Protein AF-0000000078665856 (afdb_homodimer)

Organism: Nitrososphaera gargensis (strain Ga9.2) (NCBI:txid1237085)

Foldseek 3Di:
DLLLVQVVVCVVVVHDQDLVSSQVSCVVVPDHDDSVLSVVVNVLVVVVVVVVCVVPVPVCVVVPPVDDDDDDDDDPPPVVVVVVVVVVVVVSVVVSVVVVVVRD/DLLLVQVVVCVVVVHDQDLVSSQVSCVVVPDHDDSVLSVVVNVLVVVVVVVVCVVPVPVCVVVPPVDDDPDDDDDPPPVVVVVVVVVVVVVSVVVSVVVVVVRD

Nearest PDB structures (foldseek):
  3a1y-assembly1_B  TM=8.218E-01  e=6.433E-04  Pyrococcus horikoshii
  2lbf-assembly1_A  TM=7.801E-01  e=5.003E-02  Homo sapiens
  3a1y-assembly1_B  TM=8.218E-01  e=6.576E-04  Pyrococcus horikoshii
  2lbf-assembly1_A  TM=7.796E-01  e=5.076E-02  Homo sapiens

Solvent-accessible surface area (backbone atoms only — not comparable to full-atom values): 11656 Å² total; per-residue (Å²): 71,58,64,52,33,40,44,48,30,21,51,67,63,72,31,77,76,40,60,66,42,40,39,41,23,37,42,41,49,72,40,83,65,53,67,69,58,43,48,52,48,42,52,52,50,52,52,50,50,49,52,48,47,60,67,61,45,59,72,47,76,78,58,64,53,82,76,80,82,77,77,82,77,82,82,77,54,68,68,54,49,58,51,48,48,50,49,51,46,48,51,48,47,49,51,43,49,50,47,28,67,71,72,86,72,58,66,55,32,39,44,47,30,20,52,68,64,72,31,75,75,40,59,65,43,40,40,41,23,37,42,42,48,74,40,85,67,53,67,68,59,43,49,52,48,44,53,50,50,52,50,50,50,51,53,48,45,58,67,61,43,59,72,48,76,78,58,65,54,83,75,78,83,77,76,81,77,82,82,78,54,67,68,53,50,57,50,48,48,48,51,51,46,48,49,46,48,49,52,42,49,49,48,28,65,70,72,85

Structure (mmCIF, N/CA/C/O backbone):
data_AF-0000000078665856-model_v1
#
loop_
_entity.id
_entity.type
_entity.pdbx_description
1 polymer 'Large ribosomal subunit protein P1'
#
loop_
_atom_site.group_PDB
_atom_site.id
_atom_site.type_symbol
_atom_site.label_atom_id
_atom_site.label_alt_id
_atom_site.label_comp_id
_atom_site.label_asym_id
_atom_site.label_entity_id
_atom_site.label_seq_id
_atom_site.pdbx_PDB_ins_code
_atom_site.Cartn_x
_atom_site.Cartn_y
_atom_site.Cartn_z
_atom_site.occupancy
_atom_site.B_iso_or_equiv
_atom_site.auth_seq_id
_atom_site.auth_comp_id
_atom_site.auth_asym_id
_atom_site.auth_atom_id
_atom_site.pdbx_PDB_model_num
ATOM 1 N N . MET A 1 1 ? -1.304 -6.223 9.531 1 63.47 1 MET A N 1
ATOM 2 C CA . MET A 1 1 ? -1.975 -5.469 8.477 1 63.47 1 MET A CA 1
ATOM 3 C C . MET A 1 1 ? -0.961 -4.75 7.59 1 63.47 1 MET A C 1
ATOM 5 O O . MET A 1 1 ? -1.271 -4.379 6.457 1 63.47 1 MET A O 1
ATOM 9 N N . GLU A 1 2 ? 0.304 -4.688 8.094 1 76.38 2 GLU A N 1
ATOM 10 C CA . GLU A 1 2 ? 1.325 -3.912 7.395 1 76.38 2 GLU A CA 1
ATOM 11 C C . GLU A 1 2 ? 1.654 -4.531 6.039 1 76.38 2 GLU A C 1
ATOM 13 O O . GLU A 1 2 ? 1.772 -3.82 5.039 1 76.38 2 GLU A O 1
ATOM 18 N N . TYR A 1 3 ? 1.551 -5.91 5.969 1 91.62 3 TYR A N 1
ATOM 19 C CA . TYR A 1 3 ? 1.975 -6.582 4.746 1 91.62 3 TYR A CA 1
ATOM 20 C C . TYR A 1 3 ? 0.857 -6.582 3.711 1 91.62 3 TYR A C 1
ATOM 22 O O . TYR A 1 3 ? 1.119 -6.582 2.506 1 91.62 3 TYR A O 1
ATOM 30 N N . VAL A 1 4 ? -0.34 -6.52 4.246 1 90.94 4 VAL A N 1
ATOM 31 C CA . VAL A 1 4 ? -1.497 -6.48 3.357 1 90.94 4 VAL A CA 1
ATOM 32 C C . VAL A 1 4 ? -1.475 -5.195 2.535 1 90.94 4 VAL A C 1
ATOM 34 O O . VAL A 1 4 ? -1.829 -5.199 1.354 1 90.94 4 VAL A O 1
ATOM 37 N N . TYR A 1 5 ? -0.929 -4.113 3.09 1 90.38 5 TYR A N 1
ATOM 38 C CA . TYR A 1 5 ? -0.882 -2.838 2.389 1 90.38 5 TYR A CA 1
ATOM 39 C C . TYR A 1 5 ? 0.164 -2.861 1.28 1 90.38 5 TYR A C 1
ATOM 41 O O . TYR A 1 5 ? -0.025 -2.25 0.226 1 90.38 5 TYR A O 1
ATOM 49 N N . ALA A 1 6 ? 1.23 -3.598 1.55 1 95.56 6 ALA A N 1
ATOM 50 C CA . ALA A 1 6 ? 2.23 -3.789 0.503 1 95.56 6 ALA A CA 1
ATOM 51 C C . ALA A 1 6 ? 1.652 -4.57 -0.673 1 95.56 6 ALA A C 1
ATOM 53 O O . ALA A 1 6 ? 1.859 -4.203 -1.832 1 95.56 6 ALA A O 1
ATOM 54 N N . ALA A 1 7 ? 0.859 -5.609 -0.328 1 94.19 7 ALA A N 1
ATOM 55 C CA . ALA A 1 7 ? 0.237 -6.426 -1.368 1 94.19 7 ALA A CA 1
ATOM 56 C C . ALA A 1 7 ? -0.76 -5.605 -2.184 1 94.19 7 ALA A C 1
ATOM 58 O O . ALA A 1 7 ? -0.819 -5.73 -3.408 1 94.19 7 ALA A O 1
ATOM 59 N N . LEU A 1 8 ? -1.527 -4.762 -1.467 1 90.56 8 LEU A N 1
ATOM 60 C CA . LEU A 1 8 ? -2.492 -3.9 -2.143 1 90.56 8 LEU A CA 1
ATOM 61 C C . LEU A 1 8 ? -1.792 -2.939 -3.096 1 90.56 8 LEU A C 1
ATOM 63 O O . LEU A 1 8 ? -2.248 -2.73 -4.223 1 90.56 8 LEU A O 1
ATOM 67 N N . LEU A 1 9 ? -0.753 -2.332 -2.678 1 92.5 9 LEU A N 1
ATOM 68 C CA . LEU A 1 9 ? 0.024 -1.44 -3.533 1 92.5 9 LEU A CA 1
ATOM 69 C C . LEU A 1 9 ? 0.493 -2.164 -4.789 1 92.5 9 LEU A C 1
ATOM 71 O O . LEU A 1 9 ? 0.316 -1.664 -5.902 1 92.5 9 LEU A O 1
ATOM 75 N N . LEU A 1 10 ? 1.125 -3.352 -4.598 1 96 10 LEU A N 1
ATOM 76 C CA . LEU A 1 10 ? 1.601 -4.145 -5.727 1 96 10 LEU A CA 1
ATOM 77 C C . LEU A 1 10 ? 0.459 -4.461 -6.688 1 96 10 LEU A C 1
ATOM 79 O O . LEU A 1 10 ? 0.609 -4.316 -7.902 1 96 10 LEU A O 1
ATOM 83 N N . HIS A 1 11 ? -0.713 -4.844 -6.137 1 91.12 11 HIS A N 1
ATOM 84 C CA . HIS A 1 11 ? -1.89 -5.168 -6.934 1 91.12 11 HIS A CA 1
ATOM 85 C C . HIS A 1 11 ? -2.363 -3.957 -7.734 1 91.12 11 HIS A C 1
ATOM 87 O O . HIS A 1 11 ? -2.662 -4.07 -8.922 1 91.12 11 HIS A O 1
ATOM 93 N N . LYS A 1 12 ? -2.354 -2.814 -7.078 1 87.44 12 LYS A N 1
ATOM 94 C CA . LYS A 1 12 ? -2.832 -1.594 -7.719 1 87.44 12 LYS A CA 1
ATOM 95 C C . LYS A 1 12 ? -1.89 -1.152 -8.836 1 87.44 12 LYS A C 1
ATOM 97 O O . LYS A 1 12 ? -2.326 -0.568 -9.828 1 87.44 12 LYS A O 1
ATOM 102 N N . LEU A 1 13 ? -0.674 -1.469 -8.672 1 92.38 13 LEU A N 1
ATOM 103 C CA . LEU A 1 13 ? 0.334 -1.132 -9.672 1 92.38 13 LEU A CA 1
ATOM 104 C C . LEU A 1 13 ? 0.461 -2.24 -10.711 1 92.38 13 LEU A C 1
ATOM 106 O O . LEU A 1 13 ? 1.361 -2.207 -11.555 1 92.38 13 LEU A O 1
ATOM 110 N N . LYS A 1 14 ? -0.379 -3.207 -10.594 1 91.94 14 LYS A N 1
ATOM 111 C CA . LYS A 1 14 ? -0.446 -4.328 -11.531 1 91.94 14 LYS A CA 1
ATOM 112 C C . LYS A 1 14 ? 0.858 -5.125 -11.523 1 91.94 14 LYS A C 1
ATOM 114 O O . LYS A 1 14 ? 1.319 -5.57 -12.578 1 91.94 14 LYS A O 1
ATOM 119 N N . GLN A 1 15 ? 1.443 -5.219 -10.375 1 95.38 15 GLN A N 1
ATOM 120 C CA . GLN A 1 15 ? 2.633 -6.039 -10.172 1 95.38 15 GLN A CA 1
ATOM 121 C C . GLN A 1 15 ? 2.283 -7.355 -9.484 1 95.38 15 GLN A C 1
ATOM 123 O O . GLN A 1 15 ? 1.278 -7.445 -8.773 1 95.38 15 GLN A O 1
ATOM 128 N N . ASN A 1 16 ? 3.111 -8.305 -9.75 1 94.69 16 ASN A N 1
ATOM 129 C CA . ASN A 1 16 ? 2.896 -9.594 -9.086 1 94.69 16 ASN A CA 1
ATOM 130 C C . ASN A 1 16 ? 3.199 -9.508 -7.594 1 94.69 16 ASN A C 1
ATOM 132 O O . ASN A 1 16 ? 4.18 -8.875 -7.191 1 94.69 16 ASN A O 1
ATOM 136 N N . ILE A 1 17 ? 2.312 -10.195 -6.918 1 96.38 17 ILE A N 1
ATOM 137 C CA . ILE A 1 17 ? 2.529 -10.266 -5.477 1 96.38 17 ILE A CA 1
ATOM 138 C C . ILE A 1 17 ? 3.295 -11.547 -5.133 1 96.38 17 ILE A C 1
ATOM 140 O O . ILE A 1 17 ? 2.713 -12.633 -5.086 1 96.38 17 ILE A O 1
ATOM 144 N N . THR A 1 18 ? 4.559 -11.422 -4.879 1 97.81 18 THR A N 1
ATOM 145 C CA . THR A 1 18 ? 5.434 -12.523 -4.488 1 97.8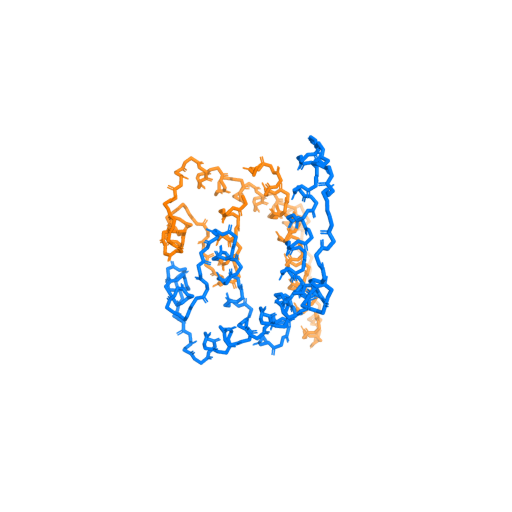1 18 THR A CA 1
ATOM 146 C C . THR A 1 18 ? 6.113 -12.227 -3.152 1 97.81 18 THR A C 1
ATOM 148 O O . THR A 1 18 ? 6.074 -11.094 -2.67 1 97.81 18 THR A O 1
ATOM 151 N N . GLU A 1 19 ? 6.73 -13.297 -2.613 1 98 19 GLU A N 1
ATOM 152 C CA . GLU A 1 19 ? 7.453 -13.086 -1.36 1 98 19 GLU A CA 1
ATOM 153 C C . GLU A 1 19 ? 8.516 -12 -1.508 1 98 19 GLU A C 1
ATOM 155 O O . GLU A 1 19 ? 8.625 -11.109 -0.662 1 98 19 GLU A O 1
ATOM 160 N N . ASP A 1 20 ? 9.281 -12.039 -2.604 1 98.19 20 ASP A N 1
ATOM 161 C CA . ASP A 1 20 ? 10.367 -11.094 -2.836 1 98.19 20 ASP A CA 1
ATOM 162 C C . ASP A 1 20 ? 9.828 -9.68 -3.029 1 98.19 20 ASP A C 1
ATOM 164 O O . ASP A 1 20 ? 10.367 -8.719 -2.467 1 98.19 20 ASP A O 1
ATOM 168 N N . SER A 1 21 ? 8.781 -9.5 -3.818 1 98.31 21 SER A N 1
ATOM 169 C CA . SER A 1 21 ? 8.234 -8.18 -4.094 1 98.31 21 SER A CA 1
ATOM 170 C C . SER A 1 21 ? 7.688 -7.535 -2.824 1 98.31 21 SER A C 1
ATOM 172 O O . SER A 1 21 ? 7.895 -6.34 -2.59 1 98.31 21 SER A O 1
ATOM 174 N N . VAL A 1 22 ? 6.961 -8.375 -2.051 1 98.38 22 VAL A N 1
ATOM 175 C CA . VAL A 1 22 ? 6.41 -7.859 -0.802 1 98.38 22 VAL A CA 1
ATOM 176 C C . VAL A 1 22 ? 7.539 -7.438 0.131 1 98.38 22 VAL A C 1
ATOM 178 O O . VAL A 1 22 ? 7.504 -6.352 0.71 1 98.38 22 VAL A O 1
ATOM 181 N N . LYS A 1 23 ? 8.578 -8.258 0.237 1 98.25 23 LYS A N 1
ATOM 182 C CA . LYS A 1 23 ? 9.719 -7.945 1.086 1 98.25 23 LYS A CA 1
ATOM 183 C C . LYS A 1 23 ? 10.414 -6.664 0.625 1 98.25 23 LYS A C 1
ATOM 185 O O . LYS A 1 23 ? 10.758 -5.809 1.444 1 98.25 23 LYS A O 1
ATOM 190 N N . ASN A 1 24 ? 10.609 -6.52 -0.669 1 98.06 24 ASN A N 1
ATOM 191 C CA . ASN A 1 24 ? 11.266 -5.344 -1.23 1 98.06 24 ASN A CA 1
ATOM 192 C C . ASN A 1 24 ? 10.484 -4.066 -0.923 1 98.06 24 ASN A C 1
ATOM 194 O O . ASN A 1 24 ? 11.078 -3.047 -0.565 1 98.06 24 ASN A O 1
ATOM 198 N N . VAL A 1 25 ? 9.227 -4.141 -1.078 1 98.19 25 VAL A N 1
ATOM 199 C CA . VAL A 1 25 ? 8.367 -2.984 -0.842 1 98.19 25 VAL A CA 1
ATOM 200 C C . VAL A 1 25 ? 8.406 -2.604 0.636 1 98.19 25 VAL A C 1
ATOM 202 O O . VAL A 1 25 ? 8.547 -1.426 0.976 1 98.19 25 VAL A O 1
ATOM 205 N N . VAL A 1 26 ? 8.281 -3.613 1.528 1 98.12 26 VAL A N 1
ATOM 206 C CA . VAL A 1 26 ? 8.258 -3.365 2.967 1 98.12 26 VAL A CA 1
ATOM 207 C C . VAL A 1 26 ? 9.617 -2.83 3.418 1 98.12 26 VAL A C 1
ATOM 209 O O . VAL A 1 26 ? 9.688 -1.896 4.219 1 98.12 26 VAL A O 1
ATOM 212 N N . LYS A 1 27 ? 10.695 -3.336 2.861 1 97.94 27 LYS A N 1
ATOM 213 C CA . LYS A 1 27 ? 12.039 -2.832 3.148 1 97.94 27 LYS A CA 1
ATOM 214 C C . LYS A 1 27 ? 12.188 -1.38 2.699 1 97.94 27 LYS A C 1
ATOM 216 O O . LYS A 1 27 ? 12.75 -0.557 3.422 1 97.94 27 LYS A O 1
ATOM 221 N N . ALA A 1 28 ? 11.688 -1.09 1.557 1 97.69 28 ALA A N 1
ATOM 222 C CA . ALA A 1 28 ? 11.758 0.262 1.008 1 97.69 28 ALA A CA 1
ATOM 223 C C . ALA A 1 28 ? 10.977 1.247 1.876 1 97.69 28 ALA A C 1
ATOM 225 O O . ALA A 1 28 ? 11.281 2.441 1.9 1 97.69 28 ALA A O 1
ATOM 226 N N . ALA A 1 29 ? 10 0.753 2.545 1 97.44 29 ALA A N 1
ATOM 227 C CA . ALA A 1 29 ? 9.188 1.586 3.43 1 97.44 29 ALA A CA 1
ATOM 228 C C . ALA A 1 29 ? 9.883 1.799 4.77 1 97.44 29 ALA A C 1
ATOM 230 O O . ALA A 1 29 ? 9.383 2.527 5.629 1 97.44 29 ALA A O 1
ATOM 231 N N . GLY A 1 30 ? 10.969 1.16 4.957 1 96.81 30 GLY A N 1
ATOM 232 C CA . GLY A 1 30 ? 11.781 1.449 6.125 1 96.81 30 GLY A CA 1
ATOM 233 C C . GLY A 1 30 ? 11.602 0.438 7.242 1 96.81 30 GLY A C 1
ATOM 234 O O . GLY A 1 30 ? 12.047 0.666 8.367 1 96.81 30 GLY A O 1
ATOM 235 N N . VAL A 1 31 ? 10.984 -0.689 6.941 1 96 31 VAL A N 1
ATOM 236 C CA . VAL A 1 31 ? 10.719 -1.708 7.949 1 96 31 VAL A CA 1
ATOM 237 C C . VAL A 1 31 ? 11.32 -3.041 7.512 1 96 31 VAL A C 1
ATOM 239 O O . VAL A 1 31 ? 11.32 -3.369 6.324 1 96 31 VAL A O 1
ATOM 242 N N . ALA A 1 32 ? 11.781 -3.729 8.461 1 96.81 32 ALA A N 1
ATOM 243 C CA . ALA A 1 32 ? 12.305 -5.062 8.172 1 96.81 32 ALA A CA 1
ATOM 244 C C . ALA A 1 32 ? 11.172 -6.078 8.055 1 96.81 32 ALA A C 1
ATOM 246 O O . ALA A 1 32 ? 10.383 -6.254 8.984 1 96.81 32 ALA A O 1
ATOM 247 N N . PRO A 1 33 ? 11.117 -6.688 6.977 1 97.06 33 PRO A N 1
ATOM 248 C CA . PRO A 1 33 ? 10.039 -7.66 6.777 1 97.06 33 PRO A CA 1
ATOM 249 C C . PRO A 1 33 ? 10.242 -8.938 7.59 1 97.06 33 PRO A C 1
ATOM 251 O O . PRO A 1 33 ? 11.375 -9.336 7.852 1 97.06 33 PRO A O 1
ATOM 254 N N . ASP A 1 34 ? 9.141 -9.516 8.086 1 96.44 34 ASP A N 1
ATOM 255 C CA . ASP A 1 34 ? 9.102 -10.828 8.727 1 96.44 34 ASP A CA 1
ATOM 256 C C . ASP A 1 34 ? 8.797 -11.93 7.711 1 96.44 34 ASP A C 1
ATOM 258 O O . ASP A 1 34 ? 7.711 -11.953 7.129 1 96.44 34 ASP A O 1
ATOM 262 N N . ASP A 1 35 ? 9.75 -12.805 7.594 1 97 35 ASP A N 1
ATOM 263 C CA . ASP A 1 35 ? 9.633 -13.836 6.562 1 97 35 ASP A CA 1
ATOM 264 C C . ASP A 1 35 ? 8.375 -14.672 6.758 1 97 35 ASP A C 1
ATOM 266 O O . ASP A 1 35 ? 7.688 -15 5.785 1 97 35 ASP A O 1
ATOM 270 N N . VAL A 1 36 ? 8.086 -14.984 7.953 1 96.5 36 VAL A N 1
ATOM 271 C CA . VAL A 1 36 ? 6.945 -15.836 8.258 1 96.5 36 VAL A CA 1
ATOM 272 C C . VAL A 1 36 ? 5.648 -15.133 7.863 1 96.5 36 VAL A C 1
ATOM 274 O O . VAL A 1 36 ? 4.773 -15.734 7.234 1 96.5 36 VAL A O 1
ATOM 277 N N . ARG A 1 37 ? 5.586 -13.844 8.102 1 95 37 ARG A N 1
ATOM 278 C CA . ARG A 1 37 ? 4.383 -13.07 7.809 1 95 37 ARG A CA 1
ATOM 279 C C . ARG A 1 37 ? 4.223 -12.867 6.309 1 95 37 ARG A C 1
ATOM 281 O O . ARG A 1 37 ? 3.109 -12.938 5.781 1 95 37 ARG A O 1
ATOM 288 N N . VAL A 1 38 ? 5.285 -12.625 5.699 1 96.81 38 VAL A N 1
ATOM 289 C CA . VAL A 1 38 ? 5.273 -12.445 4.25 1 96.81 38 VAL A CA 1
ATOM 290 C C . VAL A 1 38 ? 4.816 -13.742 3.576 1 96.81 38 VAL A C 1
ATOM 292 O O . VAL A 1 38 ? 3.959 -13.711 2.691 1 96.81 38 VAL A O 1
ATOM 295 N N . LYS A 1 39 ? 5.355 -14.836 4.031 1 97.25 39 LYS A N 1
ATOM 296 C CA . LYS A 1 39 ? 4.984 -16.125 3.461 1 97.25 39 LYS A CA 1
ATOM 297 C C . LYS A 1 39 ? 3.506 -16.438 3.693 1 97.25 39 LYS A C 1
ATOM 299 O O . LYS A 1 39 ? 2.816 -16.922 2.795 1 97.25 39 LYS A O 1
ATOM 304 N N . ALA A 1 40 ? 3.074 -16.172 4.859 1 94.88 40 ALA A N 1
ATOM 305 C CA . ALA A 1 40 ? 1.669 -16.391 5.195 1 94.88 40 ALA A CA 1
ATOM 306 C C . ALA A 1 40 ? 0.755 -15.555 4.305 1 94.88 40 ALA A C 1
ATOM 308 O O . ALA A 1 40 ? -0.262 -16.047 3.811 1 94.88 40 ALA A O 1
ATOM 309 N N . LEU A 1 41 ? 1.102 -14.352 4.051 1 94.62 41 LEU A N 1
ATOM 310 C CA . LEU A 1 41 ? 0.321 -13.445 3.223 1 94.62 41 LEU A CA 1
ATOM 311 C C . LEU A 1 41 ? 0.253 -13.945 1.783 1 94.62 41 LEU A C 1
ATOM 313 O O . LEU A 1 41 ? -0.831 -14.023 1.2 1 94.62 41 LEU A O 1
ATOM 317 N N . VAL A 1 42 ? 1.407 -14.18 1.24 1 96.06 42 VAL A N 1
ATOM 318 C CA . VAL A 1 42 ? 1.471 -14.602 -0.155 1 96.06 42 VAL A CA 1
ATOM 319 C C . VAL A 1 42 ? 0.707 -15.906 -0.334 1 96.06 42 VAL A C 1
ATOM 321 O O . VAL A 1 42 ? -0.014 -16.078 -1.319 1 96.06 42 VAL A O 1
ATOM 324 N N . ALA A 1 43 ? 0.779 -16.844 0.611 1 95.12 43 ALA A N 1
ATOM 325 C CA . ALA A 1 43 ? 0.046 -18.094 0.556 1 95.12 43 ALA A CA 1
ATOM 326 C C . ALA A 1 43 ? -1.461 -17.859 0.596 1 95.12 43 ALA A C 1
ATOM 328 O O . ALA A 1 43 ? -2.211 -18.469 -0.177 1 95.12 43 ALA A O 1
ATOM 329 N N . ALA A 1 44 ? -1.829 -17.031 1.467 1 90.44 44 ALA A N 1
ATOM 330 C CA . ALA A 1 44 ? -3.248 -16.703 1.607 1 90.44 44 ALA A CA 1
ATOM 331 C C . ALA A 1 44 ? -3.799 -16.078 0.327 1 90.44 44 ALA A C 1
ATOM 333 O O . ALA A 1 44 ? -4.891 -16.438 -0.123 1 90.44 44 ALA A O 1
ATOM 334 N N . LEU A 1 45 ? -3.051 -15.219 -0.239 1 92.75 45 LEU A N 1
ATOM 335 C CA . LEU A 1 45 ? -3.504 -14.539 -1.446 1 92.75 45 LEU A CA 1
ATOM 336 C C . LEU A 1 45 ? -3.551 -15.5 -2.629 1 92.75 45 LEU A C 1
ATOM 338 O O . LEU A 1 45 ? -4.418 -15.383 -3.498 1 92.75 45 LEU A O 1
ATOM 342 N N . SER A 1 46 ? -2.631 -16.328 -2.709 1 91.44 46 SER A N 1
ATOM 343 C CA . SER A 1 46 ? -2.635 -17.328 -3.764 1 91.44 46 SER A CA 1
ATOM 344 C C . SER A 1 46 ? -3.879 -18.203 -3.684 1 91.44 46 SER A C 1
ATOM 346 O O . SER A 1 46 ? -4.488 -18.531 -4.707 1 91.44 46 SER A O 1
ATOM 348 N N . GLU A 1 47 ? -4.301 -18.578 -2.555 1 88.31 47 GLU A N 1
ATOM 349 C CA . GLU A 1 47 ? -5.492 -19.391 -2.352 1 88.31 47 GLU A CA 1
ATOM 350 C C . GLU A 1 47 ? -6.758 -18.641 -2.736 1 88.31 47 GLU A C 1
ATOM 352 O O . GLU A 1 47 ? -7.66 -19.203 -3.361 1 88.31 47 GLU A O 1
ATOM 357 N N . VAL A 1 48 ? -6.711 -17.469 -2.342 1 82.44 48 VAL A N 1
ATOM 358 C CA . VAL A 1 48 ? -7.871 -16.641 -2.646 1 82.44 48 VAL A CA 1
ATOM 359 C C . VAL A 1 48 ? -7.996 -16.453 -4.156 1 82.44 48 VAL A C 1
ATOM 361 O O . VAL A 1 48 ? -9.094 -16.516 -4.707 1 82.44 48 VAL A O 1
ATOM 364 N N . ASN A 1 49 ? -6.902 -16.25 -4.754 1 82.69 49 ASN A N 1
ATOM 365 C CA . ASN A 1 49 ? -6.906 -16.094 -6.207 1 82.69 49 ASN A CA 1
ATOM 366 C C . ASN A 1 49 ? -7.344 -17.375 -6.91 1 82.69 49 ASN A C 1
ATOM 368 O O . ASN A 1 49 ? -8.086 -17.328 -7.891 1 82.69 49 ASN A O 1
ATOM 372 N N . ILE A 1 50 ? -6.969 -18.406 -6.43 1 86.75 50 ILE A N 1
ATOM 373 C CA . ILE A 1 50 ? -7.344 -19.688 -7.012 1 86.75 50 ILE A CA 1
ATOM 374 C C . ILE A 1 50 ? -8.844 -19.922 -6.832 1 86.75 50 ILE A C 1
ATOM 376 O O . ILE A 1 50 ? -9.531 -20.328 -7.77 1 86.75 50 ILE A O 1
ATOM 380 N N . GLU A 1 51 ? -9.352 -19.672 -5.73 1 81.69 51 GLU A N 1
ATOM 381 C CA . GLU A 1 51 ? -10.773 -19.828 -5.441 1 81.69 51 GLU A CA 1
ATOM 382 C C . GLU A 1 51 ? -11.617 -18.922 -6.336 1 81.69 51 GLU A C 1
ATOM 384 O O . GLU A 1 51 ? -12.664 -19.344 -6.836 1 81.69 51 GLU A O 1
ATOM 389 N N . GLU A 1 52 ? -11.102 -17.766 -6.445 1 76.81 52 GLU A N 1
ATOM 390 C CA . GLU A 1 52 ? -11.812 -16.828 -7.305 1 76.81 52 GLU A CA 1
ATOM 391 C C . GLU A 1 52 ? -11.742 -17.266 -8.766 1 76.81 52 GLU A C 1
ATOM 393 O O . GLU A 1 52 ? -12.711 -17.094 -9.516 1 76.81 52 GLU A O 1
ATOM 398 N N . ALA A 1 53 ? -10.641 -17.672 -9.148 1 78.94 53 ALA A N 1
ATOM 399 C CA . ALA A 1 53 ? -10.484 -18.188 -10.508 1 78.94 53 ALA A CA 1
ATOM 400 C C . ALA A 1 53 ? -11.406 -19.391 -10.742 1 78.94 53 ALA A C 1
ATOM 402 O O . ALA A 1 53 ? -12.039 -19.484 -11.797 1 78.94 53 ALA A O 1
ATOM 403 N N . LEU A 1 54 ? -11.477 -20.125 -9.82 1 81.5 54 LEU A N 1
ATOM 404 C CA . LEU A 1 54 ? -12.352 -21.281 -9.906 1 81.5 54 LEU A CA 1
ATOM 405 C C . LEU A 1 54 ? -13.82 -20.859 -9.953 1 81.5 54 LEU A C 1
ATOM 407 O O . LEU A 1 54 ? -14.609 -21.453 -10.688 1 81.5 54 LEU A O 1
ATOM 411 N N . LYS A 1 55 ? -14.125 -19.859 -9.227 1 75.88 55 LYS A N 1
ATOM 412 C CA . LYS A 1 55 ? -15.5 -19.359 -9.188 1 75.88 55 LYS A CA 1
ATOM 413 C C . LYS A 1 55 ? -15.844 -18.625 -10.477 1 75.88 55 LYS A C 1
ATOM 415 O O . LYS A 1 55 ? -17 -18.578 -10.883 1 75.88 55 LYS A O 1
ATOM 420 N N . ALA A 1 56 ? -14.805 -17.906 -10.961 1 61.03 56 ALA A N 1
ATOM 421 C CA . ALA A 1 56 ? -15 -17.125 -12.18 1 61.03 56 ALA A CA 1
ATOM 422 C C . ALA A 1 56 ? -14.977 -18.016 -13.414 1 61.03 56 ALA A C 1
ATOM 424 O O . ALA A 1 56 ? -15.422 -17.609 -14.492 1 61.03 56 ALA A O 1
ATOM 425 N N . ALA A 1 57 ? -14.188 -19.016 -13.344 1 58.75 57 ALA A N 1
ATOM 426 C CA . ALA A 1 57 ? -14.18 -19.953 -14.469 1 58.75 57 ALA A CA 1
ATOM 427 C C . ALA A 1 57 ? -15.602 -20.328 -14.867 1 58.75 57 ALA A C 1
ATOM 429 O O . ALA A 1 57 ? -16.406 -20.766 -14.031 1 58.75 57 ALA A O 1
ATOM 430 N N . PRO A 1 58 ? -16.203 -19.594 -15.664 1 51.56 58 PRO A N 1
ATOM 431 C CA . PRO A 1 58 ? -17.516 -20.062 -16.125 1 51.56 58 PRO A CA 1
ATOM 432 C C . PRO A 1 58 ? -17.656 -21.578 -16.016 1 51.56 58 PRO A C 1
ATOM 434 O O . PRO A 1 58 ? -16.672 -22.312 -16.125 1 51.56 58 PRO A O 1
ATOM 437 N N . VAL A 1 59 ? -18.766 -22.078 -15.328 1 47.19 59 VAL A N 1
ATOM 438 C CA . VAL A 1 59 ? -19.312 -23.391 -15.695 1 47.19 59 VAL A CA 1
ATOM 439 C C . VAL A 1 59 ? -19.109 -23.609 -17.188 1 47.19 59 VAL A C 1
ATOM 441 O O . VAL A 1 59 ? -19.609 -24.594 -17.734 1 47.19 59 VAL A O 1
ATOM 444 N N . ALA A 1 60 ? -18.625 -22.734 -17.859 1 46.56 60 ALA A N 1
ATOM 445 C CA . ALA A 1 60 ? -18.531 -22.906 -19.312 1 46.56 60 ALA A CA 1
ATOM 446 C C . ALA A 1 60 ? -17.688 -24.125 -19.672 1 46.56 60 ALA A C 1
ATOM 448 O O . ALA A 1 60 ? -17.422 -24.375 -20.844 1 46.56 60 ALA A O 1
ATOM 449 N N . VAL A 1 61 ? -16.906 -24.719 -18.766 1 44.88 61 VAL A N 1
ATOM 450 C CA . VAL A 1 61 ? -16.344 -25.969 -19.234 1 44.88 61 VAL A CA 1
ATOM 451 C C . VAL A 1 61 ? -17.469 -26.938 -19.625 1 44.88 61 VAL A C 1
ATOM 453 O O . VAL A 1 61 ? -17.344 -27.688 -20.594 1 44.88 61 VAL A O 1
ATOM 456 N N . ALA A 1 62 ? -18.5 -27 -18.844 1 41.94 62 ALA A N 1
ATOM 457 C CA . ALA A 1 62 ? -19.531 -27.906 -19.375 1 41.94 62 ALA A CA 1
ATOM 458 C C . ALA A 1 62 ? -20.172 -27.328 -20.625 1 41.94 62 ALA A C 1
ATOM 460 O O . ALA A 1 62 ? -20.688 -28.078 -21.469 1 41.94 62 ALA A O 1
ATOM 461 N N . ALA A 1 63 ? -20.562 -25.984 -20.609 1 42.88 63 ALA A N 1
ATOM 462 C CA . ALA A 1 63 ? -21.359 -25.531 -21.75 1 42.88 63 ALA A CA 1
ATOM 463 C C . ALA A 1 63 ? -20.484 -25.219 -22.953 1 42.88 63 ALA A C 1
ATOM 465 O O . ALA A 1 63 ? -20.875 -24.438 -23.828 1 42.88 63 ALA A O 1
ATOM 466 N N . ALA A 1 64 ? -19.234 -25.453 -23 1 41.59 64 ALA A N 1
ATOM 467 C CA . ALA A 1 64 ? -18.547 -25.297 -24.266 1 41.59 64 ALA A CA 1
ATOM 468 C C . ALA A 1 64 ? -19.297 -25.984 -25.406 1 41.59 64 ALA A C 1
ATOM 470 O O . ALA A 1 64 ? -18.875 -27.031 -25.891 1 41.59 64 ALA A O 1
ATOM 471 N N . ALA A 1 65 ? -20.469 -26.375 -25.094 1 38.34 65 ALA A N 1
ATOM 472 C CA . ALA A 1 65 ? -21.094 -26.688 -26.391 1 38.34 65 ALA A CA 1
ATOM 473 C C . ALA A 1 65 ? -21 -25.5 -27.344 1 38.34 65 ALA A C 1
ATOM 475 O O . ALA A 1 65 ? -20.953 -24.344 -26.906 1 38.34 65 ALA A O 1
ATOM 476 N N . PRO A 1 66 ? -20.734 -25.703 -28.703 1 38.56 66 PRO A N 1
ATOM 477 C CA . PRO A 1 66 ? -20.484 -24.828 -29.844 1 38.56 66 PRO A CA 1
ATOM 478 C C . PRO A 1 66 ? -21.453 -23.672 -29.938 1 38.56 66 PRO A C 1
ATOM 480 O O . PRO A 1 66 ? -21.609 -23.047 -30.984 1 38.56 66 PRO A O 1
ATOM 483 N N . THR A 1 67 ? -22.062 -23.141 -28.875 1 34.53 67 THR A N 1
ATOM 484 C CA . THR A 1 67 ? -23.109 -22.203 -29.281 1 34.53 67 THR A CA 1
ATOM 485 C C . THR A 1 67 ? -22.531 -21.094 -30.172 1 34.53 67 THR A C 1
ATOM 487 O O . THR A 1 67 ? -21.344 -20.75 -30.047 1 34.53 67 THR A O 1
ATOM 490 N N . ALA A 1 68 ? -23.219 -20.766 -31.344 1 33.88 68 ALA A N 1
ATOM 491 C CA . ALA A 1 68 ? -23.078 -19.859 -32.5 1 33.88 68 ALA A CA 1
ATOM 492 C C . ALA A 1 68 ? -22.719 -18.453 -32.031 1 33.88 68 ALA A C 1
ATOM 494 O O . ALA A 1 68 ? -22.812 -18.141 -30.844 1 33.88 68 ALA A O 1
ATOM 495 N N . GLY A 1 69 ? -22.891 -17.391 -33.062 1 34.34 69 GLY A N 1
ATOM 496 C CA . GLY A 1 69 ? -22.422 -16.125 -33.562 1 34.34 69 GLY A CA 1
ATOM 497 C C . GLY A 1 69 ? -22.844 -14.938 -32.719 1 34.34 69 GLY A C 1
ATOM 498 O O . GLY A 1 69 ? -23.906 -14.367 -32.938 1 34.34 69 GLY A O 1
ATOM 499 N N . ALA A 1 70 ? -22.828 -14.984 -31.469 1 33.09 70 ALA A N 1
ATOM 500 C CA . ALA A 1 70 ? -23.453 -13.797 -30.875 1 33.09 70 ALA A CA 1
ATOM 501 C C . ALA A 1 70 ? -22.672 -12.539 -31.234 1 33.09 70 ALA A C 1
ATOM 503 O O . ALA A 1 70 ? -21.453 -12.578 -31.422 1 33.09 70 ALA A O 1
ATOM 504 N N . ALA A 1 71 ? -23.516 -11.531 -31.75 1 33.5 71 ALA A N 1
ATOM 505 C CA . ALA A 1 71 ? -23.219 -10.203 -32.281 1 33.5 71 ALA A CA 1
ATOM 506 C C . ALA A 1 71 ? -22.531 -9.336 -31.234 1 33.5 71 ALA A C 1
ATOM 508 O O . ALA A 1 71 ? -22.75 -9.492 -30.031 1 33.5 71 ALA A O 1
ATOM 509 N N . PRO A 1 72 ? -21.391 -8.656 -31.594 1 30.78 72 PRO A N 1
ATOM 510 C CA . PRO A 1 72 ? -20.484 -7.762 -30.875 1 30.78 72 PRO A CA 1
ATOM 511 C C . PRO A 1 72 ? -21.219 -6.582 -30.234 1 30.78 72 PRO A C 1
ATOM 513 O O . PRO A 1 72 ? -21.875 -5.809 -30.938 1 30.78 72 PRO A O 1
ATOM 516 N N . ALA A 1 73 ? -21.922 -6.848 -29.156 1 33.12 73 ALA A N 1
ATOM 517 C CA . ALA A 1 73 ? -22.516 -5.637 -28.594 1 33.12 73 ALA A CA 1
ATOM 518 C C . ALA A 1 73 ? -21.453 -4.562 -28.375 1 33.12 73 ALA A C 1
ATOM 520 O O . ALA A 1 73 ? -20.297 -4.8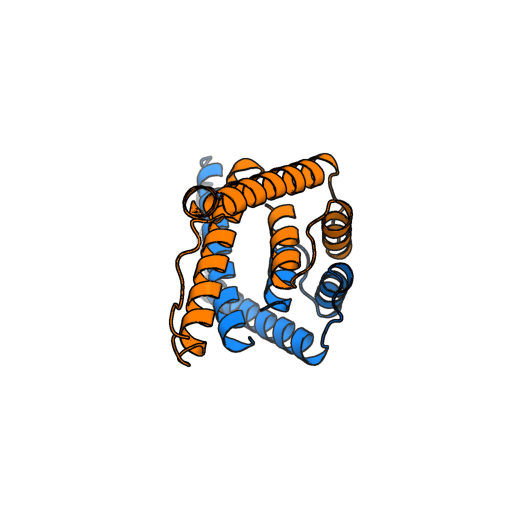71 -28.109 1 33.12 73 ALA A O 1
ATOM 521 N N . ALA A 1 74 ? -21.797 -3.334 -28.766 1 31.16 74 ALA A N 1
ATOM 522 C CA . ALA A 1 74 ? -21.156 -2.037 -28.969 1 31.16 74 ALA A CA 1
ATOM 523 C C . ALA A 1 74 ? -20.516 -1.522 -27.688 1 31.16 74 ALA A C 1
ATOM 525 O O . ALA A 1 74 ? -20.75 -2.066 -26.609 1 31.16 74 ALA A O 1
ATOM 526 N N . GLY A 1 75 ? -20.422 -0.086 -27.547 1 34.62 75 GLY A N 1
ATOM 527 C CA . GLY A 1 75 ? -19.609 1.073 -27.234 1 34.62 75 GLY A CA 1
ATOM 528 C C . GLY A 1 75 ? -19.547 1.394 -25.75 1 34.62 75 GLY A C 1
ATOM 529 O O . GLY A 1 75 ? -18.9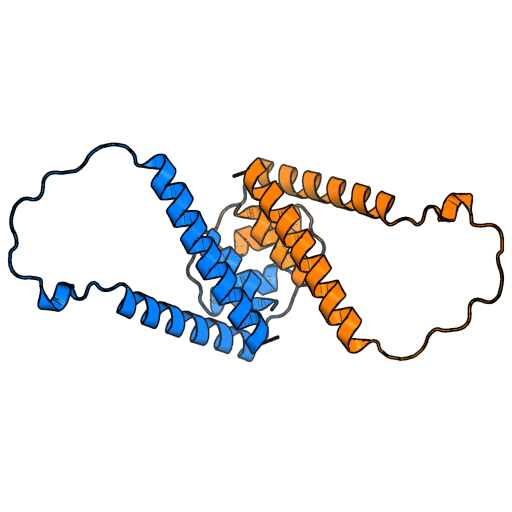84 2.412 -25.359 1 34.62 75 GLY A O 1
ATOM 530 N N . GLY A 1 76 ? -20.453 1.008 -24.906 1 38.16 76 GLY A N 1
ATOM 531 C CA . GLY A 1 76 ? -20.531 1.779 -23.672 1 38.16 76 GLY A CA 1
ATOM 532 C C . GLY A 1 76 ? -19.453 1.404 -22.656 1 38.16 76 GLY A C 1
ATOM 533 O O . GLY A 1 76 ? -19.688 0.557 -21.797 1 38.16 76 GLY A O 1
ATOM 534 N N . GLY A 1 77 ? -18.297 1.277 -22.922 1 33.97 77 GLY A N 1
ATOM 535 C CA . GLY A 1 77 ? -17.156 0.702 -22.219 1 33.97 77 GLY A CA 1
ATOM 536 C C . GLY A 1 77 ? -16.781 1.465 -20.969 1 33.97 77 GLY A C 1
ATOM 537 O O . GLY A 1 77 ? -16.125 0.917 -20.062 1 33.97 77 GLY A O 1
ATOM 538 N N . ALA A 1 78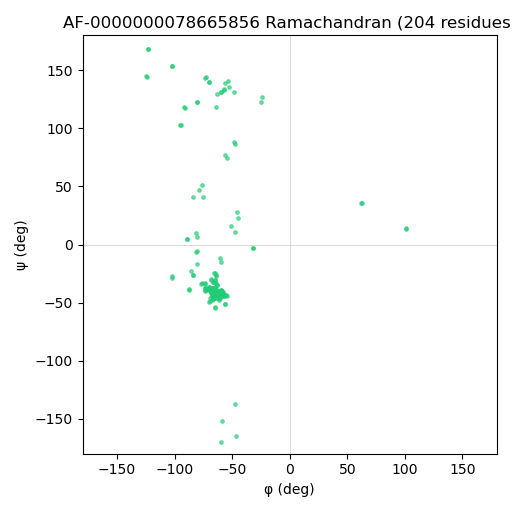 ? -16.859 2.793 -20.969 1 38.94 78 ALA A N 1
ATOM 539 C CA . ALA A 1 78 ? -16.141 3.527 -19.922 1 38.94 78 ALA A CA 1
ATOM 540 C C . ALA A 1 78 ? -16.781 3.307 -18.562 1 38.94 78 ALA A C 1
ATOM 542 O O . ALA A 1 78 ? -16.094 3.137 -17.547 1 38.94 78 ALA A O 1
ATOM 543 N N . ALA A 1 79 ? -18.094 3.449 -18.438 1 39.75 79 ALA A N 1
ATOM 544 C CA . ALA A 1 79 ? -18.766 3.346 -17.141 1 39.75 79 ALA A CA 1
ATOM 545 C C . ALA A 1 79 ? -18.625 1.939 -16.562 1 39.75 79 ALA A C 1
ATOM 547 O O . ALA A 1 79 ? -18.547 1.765 -15.344 1 39.75 79 ALA A O 1
ATOM 548 N N . ALA A 1 80 ? -18.594 0.938 -17.391 1 39.5 80 ALA A N 1
ATOM 549 C CA . ALA A 1 80 ? -18.484 -0.443 -16.938 1 39.5 80 ALA A CA 1
ATOM 550 C C . ALA A 1 80 ? -17.094 -0.712 -16.359 1 39.5 80 ALA A C 1
ATOM 552 O O . ALA A 1 80 ? -16.953 -1.468 -15.391 1 39.5 80 ALA A O 1
ATOM 553 N N . ALA A 1 81 ? -16.125 -0.12 -16.953 1 41.69 81 ALA A N 1
ATOM 554 C CA . ALA A 1 81 ? -14.766 -0.309 -16.453 1 41.69 81 ALA A CA 1
ATOM 555 C C . ALA A 1 81 ? -14.602 0.294 -15.062 1 41.69 81 ALA A C 1
ATOM 557 O O . ALA A 1 81 ? -13.969 -0.304 -14.195 1 41.69 81 ALA A O 1
ATOM 558 N N . LYS A 1 82 ? -15.148 1.577 -14.875 1 43.44 82 LYS A N 1
ATOM 559 C CA . LYS A 1 82 ? -15.031 2.203 -13.562 1 43.44 82 LYS A CA 1
ATOM 560 C C . LYS A 1 82 ? -15.789 1.402 -12.508 1 43.44 82 LYS A C 1
ATOM 562 O O . LYS A 1 82 ? -15.352 1.308 -11.359 1 43.44 82 LYS A O 1
ATOM 567 N N . ALA A 1 83 ? -16.906 0.823 -12.914 1 46.12 83 ALA A N 1
ATOM 568 C CA . ALA A 1 83 ? -17.688 -0.008 -12.008 1 46.12 83 ALA A CA 1
ATOM 569 C C . ALA A 1 83 ? -16.984 -1.333 -11.727 1 46.12 83 ALA A C 1
ATOM 571 O O . ALA A 1 83 ? -17.047 -1.849 -10.609 1 46.12 83 ALA A O 1
ATOM 572 N N . GLU A 1 84 ? -16.312 -1.985 -12.688 1 47.25 84 GLU A N 1
ATOM 573 C CA . GLU A 1 84 ? -15.547 -3.209 -12.492 1 47.25 84 GLU A CA 1
ATOM 574 C C . GLU A 1 84 ? -14.328 -2.955 -11.602 1 47.25 84 GLU A C 1
ATOM 576 O O . GLU A 1 84 ? -14 -3.775 -10.742 1 47.25 84 GLU A O 1
ATOM 581 N N . GLU A 1 85 ? -13.711 -1.866 -11.883 1 51.12 85 GLU A N 1
ATOM 582 C CA . GLU A 1 85 ? -12.57 -1.515 -11.039 1 51.12 85 GLU A CA 1
ATOM 583 C C . GLU A 1 85 ? -13 -1.304 -9.586 1 51.12 85 GLU A C 1
ATOM 585 O O . GLU A 1 85 ? -12.336 -1.77 -8.664 1 51.12 85 GLU A O 1
ATOM 590 N N . LYS A 1 86 ? -14.086 -0.584 -9.5 1 54.31 86 LYS A N 1
ATOM 591 C CA . LYS A 1 86 ? -14.57 -0.318 -8.148 1 54.31 86 LYS A CA 1
ATOM 592 C C . LYS A 1 86 ? -15.008 -1.606 -7.453 1 54.31 86 LYS A C 1
ATOM 594 O O . LYS A 1 86 ? -14.789 -1.775 -6.25 1 54.31 86 LYS A O 1
ATOM 599 N N . LYS A 1 87 ? -15.609 -2.523 -8.266 1 56.59 87 LYS A N 1
ATOM 600 C CA . LYS A 1 87 ? -16.016 -3.795 -7.672 1 56.59 87 LYS A CA 1
ATOM 601 C C . LYS A 1 87 ? -14.805 -4.648 -7.316 1 56.59 87 LYS A C 1
ATOM 603 O O . LYS A 1 87 ? -14.781 -5.297 -6.27 1 56.59 87 LYS A O 1
ATOM 608 N N . GLU A 1 88 ? -13.758 -4.617 -8.211 1 57.97 88 GLU A N 1
ATOM 609 C CA . GLU A 1 88 ? -12.523 -5.344 -7.91 1 57.97 88 GLU A CA 1
ATOM 610 C C . GLU A 1 88 ? -11.805 -4.73 -6.715 1 57.97 88 GLU A C 1
ATOM 612 O O . GLU A 1 88 ? -11.273 -5.453 -5.863 1 57.97 88 GLU A O 1
ATOM 617 N N . GLU A 1 89 ? -11.906 -3.418 -6.715 1 57.78 89 GLU A N 1
ATOM 618 C CA . GLU A 1 89 ? -11.25 -2.744 -5.598 1 57.78 89 GLU A CA 1
ATOM 619 C C . GLU A 1 89 ? -11.945 -3.059 -4.277 1 57.78 89 GLU A C 1
ATOM 621 O O . GLU A 1 89 ? -11.289 -3.311 -3.264 1 57.78 89 GLU A O 1
ATOM 626 N N . LYS A 1 90 ? -13.242 -2.998 -4.41 1 57.03 90 LYS A N 1
ATOM 627 C CA . LYS A 1 90 ? -13.984 -3.25 -3.178 1 57.03 90 LYS A CA 1
ATOM 628 C C . LYS A 1 90 ? -13.773 -4.68 -2.693 1 57.03 90 LYS A C 1
ATOM 630 O O . LYS A 1 90 ? -13.656 -4.926 -1.49 1 57.03 90 LYS A O 1
ATOM 635 N N . LYS A 1 91 ? -13.844 -5.598 -3.631 1 62.69 91 LYS A N 1
ATOM 636 C CA . LYS A 1 91 ? -13.602 -6.984 -3.244 1 62.69 91 LYS A CA 1
ATOM 637 C C . LYS A 1 91 ? -12.188 -7.16 -2.699 1 62.69 91 LYS A C 1
ATOM 639 O O . LYS A 1 91 ? -11.977 -7.902 -1.737 1 62.69 91 LYS A O 1
ATOM 644 N N . GLU A 1 92 ? -11.219 -6.477 -3.334 1 62.84 92 GLU A N 1
ATOM 645 C CA . GLU A 1 92 ? -9.844 -6.551 -2.865 1 62.84 92 GLU A CA 1
ATOM 646 C C . GLU A 1 92 ? -9.695 -5.926 -1.48 1 62.84 92 GLU A C 1
ATOM 648 O O . GLU A 1 92 ? -9 -6.469 -0.618 1 62.84 92 GLU A O 1
ATOM 653 N N . GLU A 1 93 ? -10.398 -4.871 -1.371 1 62.94 93 GLU A N 1
ATOM 654 C CA . GLU A 1 93 ? -10.344 -4.203 -0.074 1 62.94 93 GLU A CA 1
ATOM 655 C C . GLU A 1 93 ? -11.008 -5.043 1.01 1 62.94 93 GLU A C 1
ATOM 657 O O . GLU A 1 93 ? -10.492 -5.152 2.125 1 62.94 93 GLU A O 1
ATOM 662 N N . GLU A 1 94 ? -12.062 -5.582 0.598 1 65.69 94 GLU A N 1
ATOM 663 C CA . GLU A 1 94 ? -12.758 -6.434 1.556 1 65.69 94 GLU A CA 1
ATOM 664 C C . GLU A 1 94 ? -11.93 -7.672 1.895 1 65.69 94 GLU A C 1
ATOM 666 O O . GLU A 1 94 ? -11.859 -8.078 3.057 1 65.69 94 GLU A O 1
ATOM 671 N N . ALA A 1 95 ? -11.398 -8.297 0.864 1 69.88 95 ALA A N 1
ATOM 672 C CA . ALA A 1 95 ? -10.531 -9.445 1.089 1 69.88 95 ALA A CA 1
ATOM 673 C C . ALA A 1 95 ? -9.328 -9.07 1.944 1 69.88 95 ALA A C 1
ATOM 675 O O . ALA A 1 95 ? -8.953 -9.805 2.861 1 69.88 95 ALA A O 1
ATOM 676 N N . LEU A 1 96 ? -8.82 -7.941 1.645 1 69.44 96 LEU A N 1
ATOM 677 C CA . LEU A 1 96 ? -7.633 -7.469 2.35 1 69.44 96 LEU A CA 1
ATOM 678 C C . LEU A 1 96 ? -7.965 -7.113 3.795 1 69.44 96 LEU A C 1
ATOM 680 O O . LEU A 1 96 ? -7.188 -7.406 4.707 1 69.44 96 LEU A O 1
ATOM 684 N N . GLU A 1 97 ? -9.047 -6.59 3.928 1 66.25 97 GLU A N 1
ATOM 685 C CA . GLU A 1 97 ? -9.492 -6.312 5.289 1 66.25 97 GLU A CA 1
ATOM 686 C C . GLU A 1 97 ? -9.742 -7.605 6.066 1 66.25 97 GLU A C 1
ATOM 688 O O . GLU A 1 97 ? -9.461 -7.68 7.262 1 66.25 97 GLU A O 1
ATOM 693 N N . GLY A 1 98 ? -10.258 -8.461 5.395 1 72.88 98 GLY A N 1
ATOM 694 C CA . GLY A 1 98 ? -10.438 -9.766 6.02 1 72.88 98 GLY A CA 1
ATOM 695 C C . GLY A 1 98 ? -9.133 -10.414 6.426 1 72.88 98 GLY A C 1
ATOM 696 O O . GLY A 1 98 ? -9.008 -10.922 7.543 1 72.88 98 GLY A O 1
ATOM 697 N N . LEU A 1 99 ? -8.234 -10.383 5.484 1 74.44 99 LEU A N 1
ATOM 698 C CA . LEU A 1 99 ? -6.902 -10.914 5.77 1 74.44 99 LEU A CA 1
ATOM 699 C C . LEU A 1 99 ? -6.254 -10.156 6.926 1 74.44 99 LEU A C 1
ATOM 701 O O . LEU A 1 99 ? -5.629 -10.766 7.797 1 74.44 99 LEU A O 1
ATOM 705 N N . SER A 1 100 ? -6.355 -8.828 6.871 1 71.62 100 SER A N 1
ATOM 706 C CA . SER A 1 100 ? -5.82 -8.008 7.957 1 71.62 100 SER A CA 1
ATOM 707 C C . SER A 1 100 ? -6.402 -8.422 9.305 1 71.62 100 SER A C 1
ATOM 709 O O . SER A 1 100 ? -5.711 -8.398 10.32 1 71.62 100 SER A O 1
ATOM 711 N N . SER A 1 101 ? -7.641 -8.633 9.273 1 66.62 101 SER A N 1
ATOM 712 C CA . SER A 1 101 ? -8.328 -9.055 10.484 1 66.62 101 SER A CA 1
ATOM 713 C C . SER A 1 101 ? -7.863 -10.438 10.93 1 66.62 101 SER A C 1
ATOM 715 O O . SER A 1 101 ? -7.871 -10.75 12.125 1 66.62 101 SER A O 1
ATOM 717 N N . LEU A 1 102 ? -7.383 -11.211 10.094 1 65.25 102 LEU A N 1
ATOM 718 C CA . LEU A 1 102 ? -6.98 -12.586 10.375 1 65.25 102 LEU A CA 1
ATOM 719 C C . LEU A 1 102 ? -5.539 -12.633 10.875 1 65.25 102 LEU A C 1
ATOM 721 O O . LEU A 1 102 ? -5.207 -13.461 11.734 1 65.25 102 LEU A O 1
ATOM 725 N N . PHE A 1 103 ? -4.684 -11.781 10.258 1 64.25 103 PHE A N 1
ATOM 726 C CA . PHE A 1 103 ? -3.25 -11.867 10.508 1 64.25 103 PHE A CA 1
ATOM 727 C C . PHE A 1 103 ? -2.801 -10.773 11.469 1 64.25 103 PHE A C 1
ATOM 729 O O . PHE A 1 103 ? -1.635 -10.734 11.867 1 64.25 103 PHE A O 1
ATOM 736 N N . GLY A 1 104 ? -3.365 -9.57 11.664 1 53 104 GLY A N 1
ATOM 737 C CA . GLY A 1 104 ? -3.047 -8.492 12.586 1 53 104 GLY A CA 1
ATOM 738 C C . GLY A 1 104 ? -3.408 -8.82 14.023 1 53 104 GLY A C 1
ATOM 739 O O . GLY A 1 104 ? -4.375 -9.539 14.281 1 53 104 GLY A O 1
ATOM 740 N N . MET B 1 1 ? -4.102 6.645 -8.422 1 63.84 1 MET B N 1
ATOM 741 C CA . MET B 1 1 ? -4.359 5.992 -7.145 1 63.84 1 MET B CA 1
ATOM 742 C C . MET B 1 1 ? -3.15 5.18 -6.691 1 63.84 1 MET B C 1
ATOM 744 O O . MET B 1 1 ? -3.051 4.801 -5.523 1 63.84 1 MET B O 1
ATOM 748 N N . GLU B 1 2 ? -2.186 5.035 -7.617 1 76.56 2 GLU B N 1
ATOM 749 C CA . GLU B 1 2 ? -1.056 4.156 -7.332 1 76.56 2 GLU B CA 1
ATOM 750 C C . GLU B 1 2 ? -0.193 4.715 -6.203 1 76.56 2 GLU B C 1
ATOM 752 O O . GLU B 1 2 ? 0.206 3.98 -5.297 1 76.56 2 GLU B O 1
ATOM 757 N N . TYR B 1 3 ? -0.127 6.102 -6.133 1 91.56 3 TYR B N 1
ATOM 758 C CA . TYR B 1 3 ? 0.78 6.707 -5.164 1 91.56 3 TYR B CA 1
ATOM 759 C C . TYR B 1 3 ? 0.126 6.801 -3.791 1 91.56 3 TYR B C 1
ATOM 761 O O . TYR B 1 3 ? 0.81 6.75 -2.768 1 91.56 3 TYR B O 1
ATOM 769 N N . VAL B 1 4 ? -1.181 6.859 -3.855 1 91.06 4 VAL B N 1
ATOM 770 C CA . VAL B 1 4 ? -1.928 6.926 -2.604 1 91.06 4 VAL B CA 1
ATOM 771 C C . VAL B 1 4 ? -1.733 5.629 -1.819 1 91.06 4 VAL B C 1
ATOM 773 O O . VAL B 1 4 ? -1.629 5.648 -0.59 1 91.06 4 VAL B O 1
ATOM 776 N N . TYR B 1 5 ? -1.539 4.512 -2.512 1 90.44 5 TYR B N 1
ATOM 777 C CA . TYR B 1 5 ? -1.368 3.225 -1.85 1 90.44 5 TYR B CA 1
ATOM 778 C C . TYR B 1 5 ? 0.007 3.123 -1.199 1 90.44 5 TYR B C 1
ATOM 780 O O . TYR B 1 5 ? 0.155 2.514 -0.138 1 90.44 5 TYR B O 1
ATOM 788 N N . ALA B 1 6 ? 0.974 3.756 -1.852 1 95.56 6 ALA B N 1
ATOM 789 C CA . ALA B 1 6 ? 2.301 3.83 -1.243 1 95.56 6 ALA B CA 1
ATOM 790 C C . ALA B 1 6 ? 2.268 4.641 0.048 1 95.56 6 ALA B C 1
ATOM 792 O O . ALA B 1 6 ? 2.846 4.238 1.06 1 95.56 6 ALA B O 1
ATOM 793 N N . ALA B 1 7 ? 1.512 5.77 -0.006 1 94.12 7 ALA B N 1
ATOM 794 C CA . ALA B 1 7 ? 1.393 6.621 1.173 1 94.12 7 ALA B CA 1
ATOM 795 C C . ALA B 1 7 ? 0.686 5.891 2.311 1 94.12 7 ALA B C 1
ATOM 797 O O . ALA B 1 7 ? 1.089 6 3.471 1 94.12 7 ALA B O 1
ATOM 798 N N . LEU B 1 8 ? -0.364 5.121 1.936 1 90.5 8 LEU B N 1
ATOM 799 C CA . LEU B 1 8 ? -1.099 4.352 2.934 1 90.5 8 LEU B CA 1
ATOM 800 C C . LEU B 1 8 ? -0.199 3.307 3.586 1 90.5 8 LEU B C 1
ATOM 802 O O . LEU B 1 8 ? -0.234 3.125 4.805 1 90.5 8 LEU B O 1
ATOM 806 N N . LEU B 1 9 ? 0.547 2.609 2.84 1 92.56 9 LEU B N 1
ATOM 807 C CA . LEU B 1 9 ? 1.489 1.631 3.373 1 92.56 9 LEU B CA 1
ATOM 808 C C . LEU B 1 9 ? 2.451 2.285 4.359 1 92.56 9 LEU B C 1
ATOM 810 O O . LEU B 1 9 ? 2.643 1.783 5.469 1 92.56 9 LEU B O 1
ATOM 814 N N . LEU B 1 10 ? 3.092 3.416 3.916 1 96.12 10 LEU B N 1
ATOM 815 C CA . LEU B 1 10 ? 4.02 4.137 4.777 1 96.12 10 LEU B CA 1
ATOM 816 C C . LEU B 1 10 ? 3.344 4.547 6.082 1 96.12 10 LEU B C 1
ATOM 818 O O . LEU B 1 10 ? 3.91 4.367 7.164 1 96.12 10 LEU B O 1
ATOM 822 N N . HIS B 1 11 ? 2.078 5.055 5.992 1 91 11 HIS B N 1
ATOM 823 C CA . HIS B 1 11 ? 1.312 5.48 7.16 1 91 11 HIS B CA 1
ATOM 824 C C . HIS B 1 11 ? 1.042 4.309 8.102 1 91 11 HIS B C 1
ATOM 826 O O . HIS B 1 11 ? 1.21 4.434 9.312 1 91 11 HIS B O 1
ATOM 832 N N . LYS B 1 12 ? 0.7 3.184 7.504 1 87.62 12 LYS B N 1
ATOM 833 C CA . LYS B 1 12 ? 0.369 2.006 8.297 1 87.62 12 LYS B CA 1
ATOM 834 C C . LYS B 1 12 ? 1.604 1.459 9.008 1 87.62 12 LYS B C 1
ATOM 836 O O . LYS B 1 12 ? 1.501 0.908 10.109 1 87.62 12 LYS B O 1
ATOM 841 N N . LEU B 1 13 ? 2.705 1.642 8.414 1 92.38 13 LEU B N 1
ATOM 842 C CA . LEU B 1 13 ? 3.969 1.188 8.984 1 92.38 13 LEU B CA 1
ATOM 843 C C . LEU B 1 13 ? 4.574 2.262 9.883 1 92.38 13 LEU B C 1
ATOM 845 O O . LEU B 1 13 ? 5.711 2.125 10.336 1 92.38 13 LEU B O 1
ATOM 849 N N . LYS B 1 14 ? 3.848 3.318 10.062 1 92.12 14 LYS B N 1
ATOM 850 C CA . LYS B 1 14 ? 4.234 4.43 10.93 1 92.12 14 LYS B CA 1
ATOM 851 C C . LYS B 1 14 ? 5.523 5.082 10.438 1 92.12 14 LYS B C 1
ATOM 853 O O . LYS B 1 14 ? 6.375 5.469 11.242 1 92.12 14 LYS B O 1
ATOM 858 N N . GLN B 1 15 ? 5.66 5.137 9.148 1 95.44 15 GLN B N 1
ATOM 859 C CA . GLN B 1 15 ? 6.773 5.836 8.516 1 95.44 15 GLN B CA 1
ATOM 860 C C . GLN B 1 15 ? 6.332 7.195 7.977 1 95.44 15 GLN B C 1
ATOM 862 O O . GLN B 1 15 ? 5.156 7.398 7.68 1 95.44 15 GLN B O 1
ATOM 867 N N . ASN B 1 16 ? 7.285 8.062 7.898 1 94.69 16 ASN B N 1
ATOM 868 C CA . ASN B 1 16 ? 6.977 9.367 7.332 1 94.69 16 ASN B CA 1
ATOM 869 C C . ASN B 1 16 ? 6.703 9.281 5.832 1 94.69 16 ASN B C 1
ATOM 871 O O . ASN B 1 16 ? 7.398 8.555 5.113 1 94.69 16 ASN B O 1
ATOM 875 N N . ILE B 1 17 ? 5.707 10.062 5.504 1 96.38 17 ILE B N 1
ATOM 876 C CA . ILE B 1 17 ? 5.391 10.133 4.082 1 96.38 17 ILE B CA 1
ATOM 877 C C . ILE B 1 17 ? 6.098 11.336 3.459 1 96.38 17 ILE B C 1
ATOM 879 O O . ILE B 1 17 ? 5.648 12.477 3.6 1 96.38 17 ILE B O 1
ATOM 883 N N . THR B 1 18 ? 7.16 11.102 2.768 1 97.81 18 THR B N 1
ATOM 884 C CA . THR B 1 18 ? 7.934 12.109 2.061 1 97.81 18 THR B CA 1
ATOM 885 C C . THR B 1 18 ? 8.047 11.766 0.579 1 97.81 18 THR B C 1
ATOM 887 O O . THR B 1 18 ? 7.723 10.648 0.168 1 97.81 18 THR B O 1
ATOM 890 N N . GLU B 1 19 ? 8.531 12.781 -0.169 1 98 19 GLU B N 1
ATOM 891 C CA . GLU B 1 19 ? 8.719 12.523 -1.594 1 98 19 GLU B CA 1
ATOM 892 C C . GLU B 1 19 ? 9.648 11.336 -1.822 1 98 19 GLU B C 1
ATOM 894 O O . GLU B 1 19 ? 9.352 10.453 -2.629 1 98 19 GLU B O 1
ATOM 899 N N . ASP B 1 20 ? 10.75 11.297 -1.074 1 98.19 20 ASP B N 1
ATOM 900 C CA . ASP B 1 20 ? 11.742 10.242 -1.233 1 98.19 20 ASP B CA 1
ATOM 901 C C . ASP B 1 20 ? 11.18 8.883 -0.83 1 98.19 20 ASP B C 1
ATOM 903 O O . ASP B 1 20 ? 11.383 7.887 -1.529 1 98.19 20 ASP B O 1
ATOM 907 N N . SER B 1 21 ? 10.492 8.789 0.286 1 98.31 21 SER B N 1
ATOM 908 C CA . SER B 1 21 ? 9.953 7.52 0.769 1 98.31 21 SER B CA 1
ATOM 909 C C . SER B 1 21 ? 8.922 6.953 -0.201 1 98.31 21 SER B C 1
ATOM 911 O O . SER B 1 21 ? 8.906 5.75 -0.463 1 98.31 21 SER B O 1
ATOM 913 N N . VAL B 1 22 ? 8.047 7.867 -0.664 1 98.38 22 VAL B N 1
ATOM 914 C CA . VAL B 1 22 ? 7.023 7.434 -1.615 1 98.38 22 VAL B CA 1
ATOM 915 C C . VAL B 1 22 ? 7.691 6.914 -2.887 1 98.38 22 VAL B C 1
ATOM 917 O O . VAL B 1 22 ? 7.34 5.844 -3.389 1 98.38 22 VAL B O 1
ATOM 920 N N . LYS B 1 23 ? 8.695 7.648 -3.385 1 98.25 23 LYS B N 1
ATOM 921 C CA . LYS B 1 23 ? 9.414 7.234 -4.586 1 98.25 23 LYS B CA 1
ATOM 922 C C . LYS B 1 23 ? 10.102 5.887 -4.383 1 98.25 23 LYS B C 1
ATOM 924 O O . LYS B 1 23 ? 10.039 5.016 -5.254 1 98.25 23 LYS B O 1
ATOM 929 N N . ASN B 1 24 ? 10.734 5.699 -3.236 1 98.06 24 ASN B N 1
ATOM 930 C CA . ASN B 1 24 ? 11.438 4.457 -2.928 1 98.06 24 ASN B CA 1
ATOM 931 C C . ASN B 1 24 ? 10.484 3.268 -2.904 1 98.06 24 ASN B C 1
ATOM 933 O O . ASN B 1 24 ? 10.805 2.199 -3.43 1 98.06 24 ASN B O 1
ATO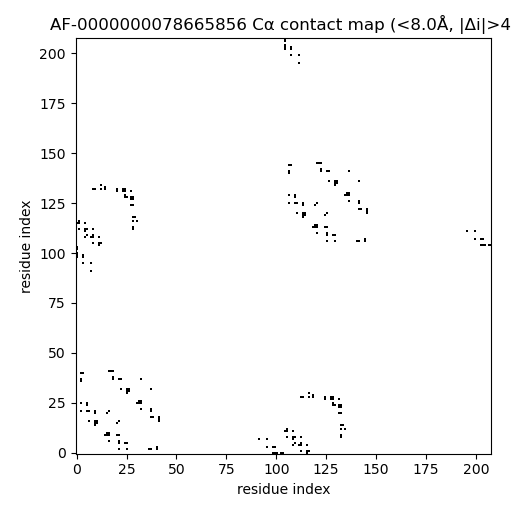M 937 N N . VAL B 1 25 ? 9.375 3.453 -2.307 1 98.19 25 VAL B N 1
ATOM 938 C CA . VAL B 1 25 ? 8.383 2.391 -2.191 1 98.19 25 VAL B CA 1
ATOM 939 C C . VAL B 1 25 ? 7.848 2.031 -3.574 1 98.19 25 VAL B C 1
ATOM 941 O O . VAL B 1 25 ? 7.742 0.851 -3.918 1 98.19 25 VAL B O 1
ATOM 944 N N . VAL B 1 26 ? 7.5 3.059 -4.383 1 98.19 26 VAL B N 1
ATOM 945 C CA . VAL B 1 26 ? 6.934 2.836 -5.711 1 98.19 26 VAL B CA 1
ATOM 946 C C . VAL B 1 26 ? 7.973 2.174 -6.613 1 98.19 26 VAL B C 1
ATOM 948 O O . VAL B 1 26 ? 7.656 1.246 -7.359 1 98.19 26 VAL B O 1
ATOM 951 N N . LYS B 1 27 ? 9.227 2.57 -6.512 1 97.94 27 LYS B N 1
ATOM 952 C CA . LYS B 1 27 ? 10.312 1.94 -7.258 1 97.94 27 LYS B CA 1
ATOM 953 C C . LYS B 1 27 ? 10.469 0.475 -6.859 1 97.94 27 LYS B C 1
ATOM 955 O O . LYS B 1 27 ? 10.656 -0.389 -7.719 1 97.94 27 LYS B O 1
ATOM 960 N N . ALA B 1 28 ? 10.391 0.218 -5.602 1 97.75 28 ALA B N 1
ATOM 961 C CA . ALA B 1 28 ? 10.523 -1.142 -5.09 1 97.75 28 ALA B CA 1
ATOM 962 C C . ALA B 1 28 ? 9.391 -2.033 -5.594 1 97.75 28 ALA B C 1
ATOM 964 O O . ALA B 1 28 ? 9.555 -3.252 -5.691 1 97.75 28 ALA B O 1
ATOM 965 N N . ALA B 1 29 ? 8.297 -1.437 -5.887 1 97.38 29 ALA B N 1
ATOM 966 C CA . ALA B 1 29 ? 7.141 -2.174 -6.398 1 97.38 29 ALA B CA 1
ATOM 967 C C . ALA B 1 29 ? 7.285 -2.436 -7.898 1 97.38 29 ALA B C 1
ATOM 969 O O . ALA B 1 29 ? 6.438 -3.104 -8.5 1 97.38 29 ALA B O 1
ATOM 970 N N . GLY B 1 30 ? 8.281 -1.89 -8.492 1 96.88 30 GLY B N 1
ATOM 971 C CA . GLY B 1 30 ? 8.586 -2.232 -9.867 1 96.88 30 GLY B CA 1
ATOM 972 C C . GLY B 1 30 ? 8.109 -1.188 -10.859 1 96.88 30 GLY B C 1
ATOM 973 O O . GLY B 1 30 ? 8.086 -1.438 -12.07 1 96.88 30 GLY B O 1
ATOM 974 N N . VAL B 1 31 ? 7.77 -0.023 -10.375 1 96.06 31 VAL B N 1
ATOM 975 C CA . VAL B 1 31 ? 7.246 1.035 -11.234 1 96.06 31 VAL B CA 1
ATOM 976 C C . VAL B 1 31 ? 8.094 2.295 -11.07 1 96.06 31 VAL B C 1
ATOM 978 O O . VAL B 1 31 ? 8.578 2.592 -9.977 1 96.06 31 VAL B O 1
ATOM 981 N N . ALA B 1 32 ? 8.227 2.955 -12.133 1 96.75 32 ALA B N 1
ATOM 982 C CA . ALA B 1 32 ? 8.945 4.227 -12.086 1 96.75 32 ALA B CA 1
ATOM 983 C C . ALA B 1 32 ? 8.039 5.348 -11.578 1 96.75 32 ALA B C 1
ATOM 985 O O . ALA B 1 32 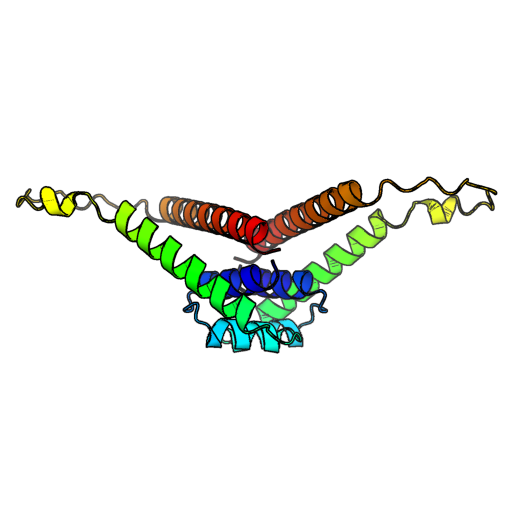? 6.988 5.617 -12.172 1 96.75 32 ALA B O 1
ATOM 986 N N . PRO B 1 33 ? 8.453 5.953 -10.555 1 97 33 PRO B N 1
ATOM 987 C CA . PRO B 1 33 ? 7.621 7.02 -10 1 97 33 PRO B CA 1
ATOM 988 C C . PRO B 1 33 ? 7.633 8.289 -10.844 1 97 33 PRO B C 1
ATOM 990 O O . PRO B 1 33 ? 8.633 8.586 -11.508 1 97 33 PRO B O 1
ATOM 993 N N . ASP B 1 34 ? 6.484 8.969 -10.93 1 96.38 34 ASP B N 1
ATOM 994 C CA . ASP B 1 34 ? 6.344 10.289 -11.539 1 96.38 34 ASP B CA 1
ATOM 995 C C . ASP B 1 34 ? 6.539 11.398 -10.508 1 96.38 34 ASP B C 1
ATOM 997 O O . ASP B 1 34 ? 5.746 11.523 -9.57 1 96.38 34 ASP B O 1
ATOM 1001 N N . ASP B 1 35 ? 7.555 12.156 -10.75 1 96.88 35 ASP B N 1
ATOM 1002 C CA . ASP B 1 35 ? 7.926 13.172 -9.766 1 96.88 35 ASP B CA 1
ATOM 1003 C C . ASP B 1 35 ? 6.77 14.133 -9.508 1 96.88 35 ASP B C 1
ATOM 1005 O O . ASP B 1 35 ? 6.523 14.523 -8.367 1 96.88 35 ASP B O 1
ATOM 1009 N N . VAL B 1 36 ? 6.094 14.5 -10.531 1 96.31 36 VAL B N 1
ATOM 1010 C CA . VAL B 1 36 ? 5.008 15.469 -10.422 1 96.31 36 VAL B CA 1
ATOM 1011 C C . VAL B 1 36 ? 3.883 14.883 -9.562 1 96.31 36 VAL B C 1
ATOM 1013 O O . VAL B 1 36 ? 3.363 15.555 -8.672 1 96.31 36 VAL B O 1
ATOM 1016 N N . ARG B 1 37 ? 3.621 13.609 -9.742 1 94.88 37 ARG B N 1
ATOM 1017 C CA . ARG B 1 37 ? 2.539 12.953 -9.016 1 94.88 37 ARG B CA 1
ATOM 1018 C C . ARG B 1 37 ? 2.914 12.734 -7.551 1 94.88 37 ARG B C 1
ATOM 1020 O O . ARG B 1 37 ? 2.078 12.906 -6.66 1 94.88 37 ARG B O 1
ATOM 1027 N N . VAL B 1 38 ? 4.098 12.398 -7.363 1 96.88 38 VAL B N 1
ATOM 1028 C CA . VAL B 1 38 ? 4.594 12.203 -6.004 1 96.88 38 VAL B CA 1
ATOM 1029 C C . VAL B 1 38 ? 4.539 13.516 -5.238 1 96.88 38 VAL B C 1
ATOM 1031 O O . VAL B 1 38 ? 4.059 13.562 -4.102 1 96.88 38 VAL B O 1
ATOM 1034 N N . LYS B 1 39 ? 4.984 14.57 -5.883 1 97.19 39 LYS B N 1
ATOM 1035 C CA . LYS B 1 39 ? 4.969 15.883 -5.242 1 97.19 39 LYS B CA 1
ATOM 1036 C C . LYS B 1 39 ? 3.543 16.328 -4.93 1 97.19 39 LYS B C 1
ATOM 1038 O O . LYS B 1 39 ? 3.275 16.875 -3.857 1 97.19 39 LYS B O 1
ATOM 1043 N N . ALA B 1 40 ? 2.688 16.125 -5.867 1 94.69 40 ALA B N 1
ATOM 1044 C CA . ALA B 1 40 ? 1.286 16.484 -5.672 1 94.69 40 ALA B CA 1
ATOM 1045 C C . ALA B 1 40 ? 0.681 15.727 -4.492 1 94.69 40 ALA B C 1
ATOM 1047 O O . ALA B 1 40 ? -0.035 16.312 -3.676 1 94.69 40 ALA B O 1
ATOM 1048 N N . LEU B 1 41 ? 0.985 14.5 -4.355 1 94.69 41 LEU B N 1
ATOM 1049 C CA . LEU B 1 41 ? 0.474 13.664 -3.277 1 94.69 41 LEU B CA 1
ATOM 1050 C C . LEU B 1 41 ? 0.983 14.148 -1.923 1 94.69 41 LEU B C 1
ATOM 1052 O O . LEU B 1 41 ? 0.2 14.328 -0.988 1 94.69 41 LEU B O 1
ATOM 1056 N N . VAL B 1 42 ? 2.277 14.25 -1.843 1 96.06 42 VAL B N 1
ATOM 1057 C CA . VAL B 1 42 ? 2.885 14.648 -0.577 1 96.06 42 VAL B CA 1
ATOM 1058 C C . VAL B 1 42 ? 2.369 16.016 -0.163 1 96.06 42 VAL B C 1
ATOM 1060 O O . VAL B 1 42 ? 2.078 16.25 1.013 1 96.06 42 VAL B O 1
ATOM 1063 N N . ALA B 1 43 ? 2.188 16.953 -1.093 1 95 43 ALA B N 1
ATOM 1064 C CA . ALA B 1 43 ? 1.651 18.281 -0.804 1 95 43 ALA B CA 1
ATOM 1065 C C . ALA B 1 43 ? 0.218 18.203 -0.288 1 95 43 ALA B C 1
ATOM 1067 O O . ALA B 1 43 ? -0.137 18.859 0.69 1 95 43 ALA B O 1
ATOM 1068 N N . ALA B 1 44 ? -0.524 17.406 -0.943 1 90.44 44 ALA B N 1
ATOM 1069 C CA . ALA B 1 44 ? -1.921 17.234 -0.551 1 90.44 44 ALA B CA 1
ATOM 1070 C C . ALA B 1 44 ? -2.027 16.656 0.857 1 90.44 44 ALA B C 1
ATOM 1072 O O . ALA B 1 44 ? -2.836 17.109 1.665 1 90.44 44 ALA B O 1
ATOM 1073 N N . LEU B 1 45 ? -1.22 15.703 1.134 1 92.69 45 LEU B N 1
ATOM 1074 C CA . LEU B 1 45 ? -1.27 15.055 2.439 1 92.69 45 LEU B CA 1
ATOM 1075 C C . LEU B 1 45 ? -0.784 15.992 3.535 1 92.69 45 LEU B C 1
ATOM 1077 O O . LEU B 1 45 ? -1.284 15.953 4.66 1 92.69 45 LEU B O 1
ATOM 1081 N N . SER B 1 46 ? 0.183 16.719 3.256 1 91.38 46 SER B N 1
ATOM 1082 C CA . SER B 1 46 ? 0.662 17.719 4.219 1 91.38 46 SER B CA 1
ATOM 1083 C C . SER B 1 46 ? -0.431 18.719 4.574 1 91.38 46 SER B C 1
ATOM 1085 O O . SER B 1 46 ? -0.595 19.078 5.742 1 91.38 46 SER B O 1
ATOM 1087 N N . GLU B 1 47 ? -1.191 19.141 3.666 1 88.25 47 GLU B N 1
ATOM 1088 C CA . GLU B 1 47 ? -2.285 20.078 3.889 1 88.25 47 GLU B CA 1
ATOM 1089 C C . GLU B 1 47 ? -3.395 19.438 4.727 1 88.25 47 GLU B C 1
ATOM 1091 O O . GLU B 1 47 ? -3.947 20.094 5.621 1 88.25 47 GLU B O 1
ATOM 1096 N N . VAL B 1 48 ? -3.607 18.281 4.371 1 82.44 48 VAL B N 1
ATOM 1097 C CA . VAL B 1 48 ? -4.656 17.578 5.098 1 82.44 48 VAL B CA 1
ATOM 1098 C C . VAL B 1 48 ? -4.238 17.375 6.555 1 82.44 48 VAL B C 1
ATOM 1100 O O . VAL B 1 48 ? -5.051 17.531 7.465 1 82.44 48 VAL B O 1
ATOM 1103 N N . ASN B 1 49 ? -3.029 17.062 6.711 1 82.5 49 ASN B N 1
ATOM 1104 C CA . ASN B 1 49 ? -2.52 16.875 8.062 1 82.5 49 ASN B CA 1
ATOM 1105 C C . ASN B 1 49 ? -2.547 18.188 8.852 1 82.5 49 ASN B C 1
ATOM 1107 O O . ASN B 1 49 ? -2.885 18.188 10.039 1 82.5 49 ASN B O 1
ATOM 1111 N N . ILE B 1 50 ? -2.271 19.188 8.258 1 87.06 50 ILE B N 1
ATOM 1112 C CA . ILE B 1 50 ? -2.285 20.5 8.906 1 87.06 50 ILE B CA 1
ATOM 1113 C C . ILE B 1 50 ? -3.719 20.875 9.281 1 87.06 50 ILE B C 1
ATOM 1115 O O . ILE B 1 50 ? -3.977 21.344 10.391 1 87.06 50 ILE B O 1
ATOM 1119 N N . GLU B 1 51 ? -4.617 20.688 8.445 1 81.81 51 GLU B N 1
ATOM 1120 C CA . GLU B 1 51 ? -6.023 20.984 8.688 1 81.81 51 GLU B CA 1
ATOM 1121 C C . GLU B 1 51 ? -6.574 20.156 9.844 1 81.81 51 GLU B C 1
ATOM 1123 O O . GLU B 1 51 ? -7.316 20.672 10.68 1 81.81 51 GLU B O 1
ATOM 1128 N N . GLU B 1 52 ? -6.164 18.953 9.781 1 76.75 52 GLU B N 1
ATOM 1129 C CA . GLU B 1 52 ? -6.602 18.078 10.859 1 76.75 52 GLU B CA 1
ATOM 1130 C C . GLU B 1 52 ? -5.969 18.469 12.188 1 76.75 52 GLU B C 1
ATOM 1132 O O . GLU B 1 52 ? -6.609 18.391 13.234 1 76.75 52 GLU B O 1
ATOM 1137 N N . ALA B 1 53 ? -4.773 18.766 12.125 1 78.69 53 ALA B N 1
ATOM 1138 C CA . ALA B 1 53 ? -4.086 19.25 13.32 1 78.69 53 ALA B CA 1
ATOM 1139 C C . ALA B 1 53 ? -4.73 20.531 13.852 1 78.69 53 ALA B C 1
ATOM 1141 O O . ALA B 1 53 ? -4.93 20.672 15.062 1 78.69 53 ALA B O 1
ATOM 1142 N N . LEU B 1 54 ? -5.051 21.281 13.008 1 81.62 54 LEU B N 1
ATOM 1143 C CA . LEU B 1 54 ? -5.719 22.531 13.383 1 81.62 54 LEU B CA 1
ATOM 1144 C C . LEU B 1 54 ? -7.098 22.25 13.969 1 81.62 54 LEU B C 1
ATOM 1146 O O . LEU B 1 54 ? -7.512 22.891 14.93 1 81.62 54 LEU B O 1
ATOM 1150 N N . LYS B 1 55 ? -7.758 21.297 13.422 1 76 55 LYS B N 1
ATOM 1151 C CA . LYS B 1 55 ? -9.086 20.938 13.891 1 76 55 LYS B CA 1
ATOM 1152 C C . LYS B 1 55 ? -9.016 20.203 15.234 1 76 55 LYS B C 1
ATOM 1154 O O . LYS B 1 55 ? -9.938 20.281 16.047 1 76 55 LYS B O 1
ATOM 1159 N N . ALA B 1 56 ? -7.961 19.391 15.297 1 61.25 56 ALA B N 1
ATOM 1160 C CA . ALA B 1 56 ? -7.77 18.609 16.516 1 61.25 56 ALA B CA 1
ATOM 1161 C C . ALA B 1 56 ? -7.211 19.484 17.641 1 61.25 56 ALA B C 1
ATOM 1163 O O . ALA B 1 56 ? -7.258 19.109 18.812 1 61.25 56 ALA B O 1
ATOM 1164 N N . ALA B 1 57 ? -6.422 20.422 17.234 1 59.97 57 ALA B N 1
ATOM 1165 C CA . ALA B 1 57 ? -5.906 21.344 18.25 1 59.97 57 ALA B CA 1
ATOM 1166 C C . ALA B 1 57 ? -7.031 21.844 19.141 1 59.97 57 ALA B C 1
ATOM 1168 O O . ALA B 1 57 ? -8.047 22.344 18.656 1 59.97 57 ALA B O 1
ATOM 1169 N N . PRO B 1 58 ? -7.312 21.172 20.141 1 51.94 58 PRO B N 1
ATOM 1170 C CA . PRO B 1 58 ? -8.297 21.75 21.047 1 51.94 58 PRO B CA 1
ATOM 1171 C C . PRO B 1 58 ? -8.359 23.281 20.953 1 51.94 58 PRO B C 1
ATOM 1173 O O . PRO B 1 58 ? -7.355 23.922 20.656 1 51.94 58 PRO B O 1
ATOM 1176 N N . VAL B 1 59 ? -9.57 23.859 20.641 1 47.62 59 VAL B N 1
ATOM 1177 C CA . VAL B 1 59 ? -9.828 25.234 21.047 1 47.62 59 VAL B CA 1
ATOM 1178 C C . VAL B 1 59 ? -9.102 25.547 22.344 1 47.62 59 VAL B C 1
ATOM 1180 O O . VAL B 1 59 ? -9.312 26.594 22.953 1 47.62 59 VAL B O 1
ATOM 1183 N N . ALA B 1 60 ? -8.469 24.656 22.891 1 46.66 60 ALA B N 1
ATOM 1184 C CA . ALA B 1 60 ? -7.863 24.938 24.188 1 46.66 60 ALA B CA 1
ATOM 1185 C C . ALA B 1 60 ? -6.867 26.078 24.094 1 46.66 60 ALA B C 1
ATOM 1187 O O . ALA B 1 60 ? -6.18 26.406 25.078 1 46.66 60 ALA B O 1
ATOM 1188 N N . VAL B 1 61 ? -6.434 26.562 22.922 1 44.47 61 VAL B N 1
ATOM 1189 C CA . VAL B 1 61 ? -5.617 27.766 23.047 1 44.47 61 VAL B CA 1
ATOM 1190 C C . VAL B 1 61 ? -6.426 28.875 23.719 1 44.47 61 VAL B C 1
ATOM 1192 O O . VAL B 1 61 ? -5.887 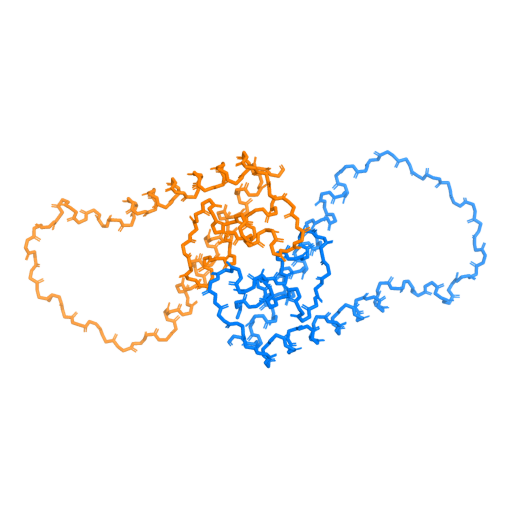29.656 24.516 1 44.47 61 VAL B O 1
ATOM 1195 N N . ALA B 1 62 ? -7.66 29.078 23.359 1 41.94 62 ALA B N 1
ATOM 1196 C CA . ALA B 1 62 ? -8.305 30.125 24.141 1 41.94 62 ALA B CA 1
ATOM 1197 C C . ALA B 1 62 ? -8.5 29.688 25.594 1 41.94 62 ALA B C 1
ATOM 1199 O O . ALA B 1 62 ? -8.539 30.531 26.484 1 41.94 62 ALA B O 1
ATOM 1200 N N . ALA B 1 63 ? -9.047 28.422 25.859 1 42.81 63 ALA B N 1
ATOM 1201 C CA . ALA B 1 63 ? -9.406 28.125 27.234 1 42.81 63 ALA B CA 1
ATOM 1202 C C . ALA B 1 63 ? -8.18 27.688 28.031 1 42.81 63 ALA B C 1
ATOM 1204 O O . ALA B 1 63 ? -8.312 26.984 29.047 1 42.81 63 ALA B O 1
ATOM 1205 N N . ALA B 1 64 ? -7 27.766 27.609 1 41.41 64 ALA B N 1
ATOM 1206 C CA . ALA B 1 64 ? -5.902 27.484 28.531 1 41.41 64 ALA B CA 1
ATOM 1207 C C . ALA B 1 64 ? -6.055 28.297 29.812 1 41.41 64 ALA B C 1
ATOM 1209 O O . ALA B 1 64 ? -5.34 29.281 30.031 1 41.41 64 ALA B O 1
ATOM 1210 N N . ALA B 1 65 ? -7.191 28.812 30.016 1 38.5 65 ALA B N 1
ATOM 1211 C CA . ALA B 1 65 ? -7.215 29.188 31.422 1 38.5 65 ALA B CA 1
ATOM 1212 C C . ALA B 1 65 ? -6.91 27.969 32.312 1 38.5 65 ALA B C 1
ATOM 1214 O O . ALA B 1 65 ? -7.18 26.828 31.922 1 38.5 65 ALA B O 1
ATOM 1215 N N . PRO B 1 66 ? -6.07 28.109 33.438 1 38.41 66 PRO B N 1
ATOM 1216 C CA . PRO B 1 66 ? -5.484 27.172 34.406 1 38.41 66 PRO B CA 1
ATOM 1217 C C . PRO B 1 66 ? -6.492 26.141 34.906 1 38.41 66 PRO B C 1
ATOM 1219 O O . PRO B 1 66 ? -6.258 25.5 35.938 1 38.41 66 PRO B O 1
ATOM 1222 N N . THR B 1 67 ? -7.586 25.797 34.25 1 34.5 67 THR B N 1
ATOM 1223 C CA . THR B 1 67 ? -8.461 25 35.125 1 34.5 67 THR B CA 1
ATOM 1224 C C . THR B 1 67 ? -7.75 23.734 35.594 1 34.5 67 THR B C 1
ATOM 1226 O O . THR B 1 67 ? -6.898 23.203 34.875 1 34.5 67 THR B O 1
ATOM 1229 N N . ALA B 1 68 ? -7.789 23.438 36.969 1 33.38 68 ALA B N 1
ATOM 1230 C CA . ALA B 1 68 ? -7.242 22.469 37.906 1 33.38 68 ALA B CA 1
ATOM 1231 C C . ALA B 1 68 ? -7.402 21.047 37.375 1 33.38 68 ALA B C 1
ATOM 1233 O O . ALA B 1 68 ? -8.023 20.828 36.344 1 33.38 68 ALA B O 1
ATOM 1234 N N . GLY B 1 69 ? -7.855 20.031 38.406 1 33.81 69 GLY B N 1
ATOM 1235 C CA . GLY B 1 69 ? -7.559 18.703 38.875 1 33.81 69 GLY B CA 1
ATOM 1236 C C . GLY B 1 69 ? -8.219 17.609 38.062 1 33.81 69 GLY B C 1
ATOM 1237 O O . GLY B 1 69 ? -9.352 17.219 38.344 1 33.81 69 GLY B O 1
ATOM 1238 N N . ALA B 1 70 ? -8.305 17.625 36.844 1 33.28 70 ALA B N 1
ATOM 1239 C CA . ALA B 1 70 ? -9.156 16.578 36.281 1 33.28 70 ALA B CA 1
ATOM 1240 C C . ALA B 1 70 ? -8.57 15.195 36.562 1 33.28 70 ALA B C 1
ATOM 1242 O O . ALA B 1 70 ? -7.355 15.016 36.531 1 33.28 70 ALA B O 1
ATOM 1243 N N . ALA B 1 71 ? -9.422 14.406 37.344 1 33.47 71 ALA B N 1
ATOM 1244 C CA . ALA B 1 71 ? -9.203 13.039 37.812 1 33.47 71 ALA B CA 1
ATOM 1245 C C . ALA B 1 71 ? -8.945 12.086 36.656 1 33.47 71 ALA B C 1
ATOM 1247 O O . ALA B 1 71 ? -9.43 12.297 35.531 1 33.47 71 ALA B O 1
ATOM 1248 N N . PRO B 1 72 ? -7.895 11.227 36.781 1 31.02 72 PRO B N 1
ATOM 1249 C CA . PRO B 1 72 ? -7.348 10.211 35.875 1 31.02 72 PRO B CA 1
ATOM 1250 C C . PRO B 1 72 ? -8.383 9.172 35.438 1 31.02 72 PRO B C 1
ATOM 1252 O O . PRO B 1 72 ? -9.008 8.539 36.281 1 31.02 72 PRO B O 1
ATOM 1255 N N . ALA B 1 73 ? -9.227 9.547 34.531 1 33.16 73 ALA B N 1
ATOM 1256 C CA . ALA B 1 73 ? -10.148 8.492 34.094 1 33.16 73 ALA B CA 1
ATOM 1257 C C . ALA B 1 73 ? -9.391 7.207 33.781 1 33.16 73 ALA B C 1
ATOM 1259 O O . ALA B 1 73 ? -8.242 7.254 33.312 1 33.16 73 ALA B O 1
ATOM 1260 N N . ALA B 1 74 ? -9.867 6.098 34.312 1 31.09 74 ALA B N 1
ATOM 1261 C CA . ALA B 1 74 ? -9.461 4.699 34.438 1 31.09 74 ALA B CA 1
ATOM 1262 C C . ALA B 1 74 ? -9.273 4.062 33.062 1 31.09 74 ALA B C 1
ATOM 1264 O O . ALA B 1 74 ? -9.703 4.617 32.062 1 31.09 74 ALA B O 1
ATOM 1265 N N . GLY B 1 75 ? -9.078 2.598 33 1 33.75 75 GLY B N 1
ATOM 1266 C CA . GLY B 1 75 ? -8.43 1.429 32.438 1 33.75 75 GLY B CA 1
ATOM 1267 C C . GLY B 1 75 ? -9.031 0.993 31.109 1 33.75 75 GLY B C 1
ATOM 1268 O O . GLY B 1 75 ? -8.711 -0.083 30.594 1 33.75 75 GLY B O 1
ATOM 1269 N N . GLY B 1 76 ? -10.195 1.396 30.688 1 37.47 76 GLY B N 1
ATOM 1270 C CA . GLY B 1 76 ? -10.781 0.563 29.641 1 37.47 76 GLY B CA 1
ATOM 1271 C C . GLY B 1 76 ? -10.156 0.778 28.281 1 37.47 76 GLY B C 1
ATOM 1272 O O . GLY B 1 76 ? -10.602 1.641 27.516 1 37.47 76 GLY B O 1
ATOM 1273 N N . GLY B 1 77 ? -8.984 0.752 28.031 1 33.47 77 GLY B N 1
ATOM 1274 C CA . GLY B 1 77 ? -8.117 1.153 26.938 1 33.47 77 GLY B CA 1
ATOM 1275 C C . GLY B 1 77 ? -8.336 0.345 25.672 1 33.47 77 GLY B C 1
ATOM 1276 O O . GLY B 1 77 ? -8.008 0.799 24.578 1 33.47 77 GLY B O 1
ATOM 1277 N N . ALA B 1 78 ? -8.586 -0.943 25.766 1 39 78 ALA B N 1
ATOM 1278 C CA . ALA B 1 78 ? -8.383 -1.78 24.594 1 39 78 ALA B CA 1
ATOM 1279 C C . ALA B 1 78 ? -9.43 -1.488 23.531 1 39 78 ALA B C 1
ATOM 1281 O O . ALA B 1 78 ? -9.117 -1.424 22.328 1 39 78 ALA B O 1
ATOM 1282 N N . ALA B 1 79 ? -10.664 -1.457 23.844 1 39.91 79 ALA B N 1
ATOM 1283 C CA . ALA B 1 79 ? -11.727 -1.281 22.859 1 39.91 79 ALA B CA 1
ATOM 1284 C C . ALA B 1 79 ? -11.648 0.1 22.219 1 39.91 79 ALA B C 1
ATOM 1286 O O . ALA B 1 79 ? -11.984 0.261 21.047 1 39.91 79 ALA B O 1
ATOM 1287 N N . ALA B 1 80 ? -11.203 1.079 22.938 1 39.78 80 ALA B N 1
ATOM 1288 C CA . ALA B 1 80 ? -11.117 2.438 22.406 1 39.78 80 ALA B CA 1
ATOM 1289 C C . ALA B 1 80 ? -10.008 2.547 21.359 1 39.78 80 ALA B C 1
ATOM 1291 O O . ALA B 1 80 ? -10.141 3.277 20.375 1 39.78 80 ALA B O 1
ATOM 1292 N N . ALA B 1 81 ? -8.961 1.861 21.609 1 41.88 81 ALA B N 1
ATOM 1293 C CA . ALA B 1 81 ? -7.863 1.885 20.656 1 41.88 81 ALA B CA 1
ATOM 1294 C C . ALA B 1 81 ? -8.289 1.282 19.312 1 41.88 81 ALA B C 1
ATOM 1296 O O . ALA B 1 81 ? -7.941 1.807 18.25 1 41.88 81 ALA B O 1
ATOM 1297 N N . LYS B 1 82 ? -8.992 0.075 19.391 1 43.53 82 LYS B N 1
ATOM 1298 C CA . LYS B 1 82 ? -9.43 -0.544 18.141 1 43.53 82 LYS B CA 1
ATOM 1299 C C . LYS B 1 82 ? -10.414 0.35 17.406 1 43.53 82 LYS B C 1
ATOM 1301 O O . LYS B 1 82 ? -10.414 0.404 16.172 1 43.53 82 LYS B O 1
ATOM 1306 N N . ALA B 1 83 ? -11.227 1.048 18.156 1 45.5 83 ALA B N 1
ATOM 1307 C CA . ALA B 1 83 ? -12.195 1.978 17.578 1 45.5 83 ALA B CA 1
ATOM 1308 C C . ALA B 1 83 ? -11.492 3.219 17.031 1 45.5 83 ALA B C 1
ATOM 1310 O O . ALA B 1 83 ? -11.891 3.754 15.992 1 45.5 83 ALA B O 1
ATOM 1311 N N . GLU B 1 84 ? -10.469 3.76 17.672 1 46.12 84 GLU B N 1
ATOM 1312 C CA . GLU B 1 84 ? -9.68 4.891 17.188 1 46.12 84 GLU B CA 1
ATOM 1313 C C . GLU B 1 84 ? -8.898 4.52 15.93 1 46.12 84 GLU B C 1
ATOM 1315 O O . GLU B 1 84 ? -8.812 5.312 14.992 1 46.12 84 GLU B O 1
ATOM 1320 N N . GLU B 1 85 ? -8.328 3.373 16 1 50.47 85 GLU B N 1
ATOM 1321 C CA . GLU B 1 85 ? -7.617 2.916 14.812 1 50.47 85 GLU B CA 1
ATOM 1322 C C . GLU B 1 85 ? -8.562 2.783 13.625 1 50.47 85 GLU B C 1
ATOM 1324 O O . GLU B 1 85 ? -8.227 3.184 12.508 1 50.47 85 GLU B O 1
ATOM 1329 N N . LYS B 1 86 ? -9.695 2.193 13.961 1 53.62 86 LYS B N 1
ATOM 1330 C CA . LYS B 1 86 ? -10.664 2.01 12.883 1 53.62 86 LYS B CA 1
ATOM 1331 C C . LYS B 1 86 ? -11.164 3.354 12.359 1 53.62 86 LYS B C 1
ATOM 1333 O O . LYS B 1 86 ? -11.375 3.52 11.156 1 53.62 86 LYS B O 1
ATOM 1338 N N . LYS B 1 87 ? -11.32 4.316 13.297 1 55.34 87 LYS B N 1
ATOM 1339 C CA . LYS B 1 87 ? -11.758 5.637 12.859 1 55.34 87 LYS B CA 1
ATOM 1340 C C . LYS B 1 87 ? -10.656 6.348 12.078 1 55.34 87 LYS B C 1
ATOM 1342 O O . LYS B 1 87 ? -10.938 7.012 11.07 1 55.34 87 LYS B O 1
ATOM 1347 N N . GLU B 1 88 ? -9.391 6.141 12.523 1 57.28 88 GLU B N 1
ATOM 1348 C CA . GLU B 1 88 ? -8.281 6.727 11.781 1 57.28 88 GLU B CA 1
ATOM 1349 C C . GLU B 1 88 ? -8.117 6.059 10.422 1 57.28 88 GLU B C 1
ATOM 1351 O O . GLU B 1 88 ? -7.863 6.734 9.422 1 57.28 88 GLU B O 1
ATOM 1356 N N . GLU B 1 89 ? -8.359 4.762 10.508 1 57.19 89 GLU B N 1
ATOM 1357 C CA . GLU B 1 89 ? -8.242 4.051 9.242 1 57.19 89 GLU B CA 1
ATOM 1358 C C . GLU B 1 89 ? -9.336 4.477 8.266 1 57.19 89 GLU B C 1
ATOM 1360 O O . GLU B 1 89 ? -9.07 4.672 7.074 1 57.19 89 GLU B O 1
ATOM 1365 N N . LYS B 1 90 ? -10.477 4.559 8.828 1 58.09 90 LYS B N 1
ATOM 1366 C CA . LYS B 1 90 ? -11.578 4.93 7.949 1 58.09 90 LYS B CA 1
ATOM 1367 C C . LYS B 1 90 ? -11.391 6.34 7.391 1 58.09 90 LYS B C 1
ATOM 1369 O O . LYS B 1 90 ? -11.688 6.598 6.223 1 58.09 90 LYS B O 1
ATOM 1374 N N . LYS B 1 91 ? -10.984 7.203 8.273 1 62 91 LYS B N 1
ATOM 1375 C CA . LYS B 1 91 ? -10.734 8.555 7.793 1 62 91 LYS B CA 1
ATOM 1376 C C . LYS B 1 91 ? -9.602 8.57 6.762 1 62 91 LYS B C 1
ATOM 1378 O O . LYS B 1 91 ? -9.672 9.297 5.77 1 62 91 LYS B O 1
ATOM 1383 N N . GLU B 1 92 ? -8.602 7.773 7.023 1 62.97 92 GLU B N 1
ATOM 1384 C CA . GLU B 1 92 ? -7.496 7.684 6.078 1 62.97 92 GLU B CA 1
ATOM 1385 C C . GLU B 1 92 ? -7.949 7.078 4.75 1 62.97 92 GLU B C 1
ATOM 1387 O O . GLU B 1 92 ? -7.559 7.555 3.682 1 62.97 92 GLU B O 1
ATOM 1392 N N . GLU B 1 93 ? -8.758 6.133 4.953 1 62.53 93 GLU B N 1
ATOM 1393 C CA . GLU B 1 93 ? -9.273 5.504 3.74 1 62.53 93 GLU B CA 1
ATOM 1394 C C . GLU B 1 93 ? -10.18 6.453 2.965 1 62.53 93 GLU B C 1
ATOM 1396 O O . GLU B 1 93 ? -10.094 6.531 1.737 1 62.53 93 GLU B O 1
ATOM 1401 N N . GLU B 1 94 ? -10.922 7.105 3.723 1 65.06 94 GLU B N 1
ATOM 1402 C CA . GLU B 1 94 ? -11.805 8.07 3.074 1 65.06 94 GLU B CA 1
ATOM 1403 C C . GLU B 1 94 ? -11.008 9.203 2.43 1 65.06 94 GLU B C 1
ATOM 1405 O O . GLU B 1 94 ? -11.312 9.633 1.314 1 65.06 94 GLU B O 1
ATOM 1410 N N . ALA B 1 95 ? -10.078 9.727 3.176 1 69.06 95 ALA B N 1
ATOM 1411 C CA . ALA B 1 95 ? -9.211 10.766 2.625 1 69.06 95 ALA B CA 1
ATOM 1412 C C . ALA B 1 95 ? -8.461 10.258 1.399 1 69.06 95 ALA B C 1
ATOM 1414 O O . ALA B 1 95 ? -8.359 10.969 0.392 1 69.06 95 ALA B O 1
ATOM 1415 N N . LEU B 1 96 ? -8.008 9.07 1.542 1 68.62 96 LEU B N 1
ATOM 1416 C CA . LEU B 1 96 ? -7.238 8.461 0.463 1 68.62 96 LEU B CA 1
ATOM 1417 C C . LEU B 1 96 ? -8.117 8.203 -0.755 1 68.62 96 LEU B C 1
ATOM 1419 O O . LEU B 1 96 ? -7.691 8.414 -1.893 1 68.62 96 LEU B O 1
ATOM 1423 N N . GLU B 1 97 ? -9.234 7.855 -0.484 1 65.94 97 GLU B N 1
ATOM 1424 C CA . GLU B 1 97 ? -10.18 7.68 -1.584 1 65.94 97 GLU B CA 1
ATOM 1425 C C . GLU B 1 97 ? -10.508 9.016 -2.246 1 65.94 97 GLU B C 1
ATOM 1427 O O . GLU B 1 97 ? -10.672 9.086 -3.467 1 65.94 97 GLU B O 1
ATOM 1432 N N . GLY B 1 98 ? -10.633 9.914 -1.447 1 72.12 98 GLY B N 1
ATOM 1433 C CA . GLY B 1 98 ? -10.844 11.25 -1.992 1 72.12 98 GLY B CA 1
ATOM 1434 C C . GLY B 1 98 ? -9.695 11.734 -2.854 1 72.12 98 GLY B C 1
ATOM 1435 O O . GLY B 1 98 ? -9.906 12.25 -3.951 1 72.12 98 GLY B O 1
ATOM 1436 N N . LEU B 1 99 ? -8.539 11.547 -2.303 1 74.19 99 LEU B N 1
ATOM 1437 C CA . LEU B 1 99 ? -7.344 11.906 -3.057 1 74.19 99 LEU B CA 1
ATOM 1438 C C . LEU B 1 99 ? -7.258 11.102 -4.352 1 74.19 99 LEU B C 1
ATOM 1440 O O . LEU B 1 99 ? -6.91 11.648 -5.398 1 74.19 99 LEU B O 1
ATOM 1444 N N . SER B 1 100 ? -7.492 9.82 -4.238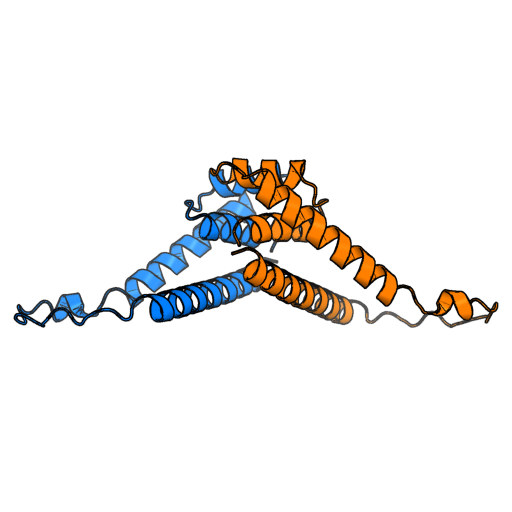 1 71 100 SER B N 1
ATOM 1445 C CA . SER B 1 100 ? -7.496 8.969 -5.422 1 71 100 SER B CA 1
ATOM 1446 C C . SER B 1 100 ? -8.461 9.492 -6.48 1 71 100 SER B C 1
ATOM 1448 O O . SER B 1 100 ? -8.18 9.414 -7.68 1 71 100 SER B O 1
ATOM 1450 N N . SER B 1 101 ? -9.57 9.852 -6.012 1 66.38 101 SER B N 1
ATOM 1451 C CA . SER B 1 101 ? -10.578 10.406 -6.906 1 66.38 101 SER B CA 1
ATOM 1452 C C . SER B 1 101 ? -10.117 11.727 -7.516 1 66.38 101 SER B C 1
ATOM 1454 O O . SER B 1 101 ? -10.508 12.062 -8.633 1 66.38 101 SER B O 1
ATOM 1456 N N . LEU B 1 102 ? -9.281 12.398 -6.934 1 64.56 102 LEU B N 1
ATOM 1457 C CA . LEU B 1 102 ? -8.82 13.719 -7.363 1 64.56 102 LEU B CA 1
ATOM 1458 C C . LEU B 1 102 ? -7.656 13.602 -8.344 1 64.56 102 LEU B C 1
ATOM 1460 O O . LEU B 1 102 ? -7.539 14.398 -9.273 1 64.56 102 LEU B O 1
ATOM 1464 N N . PHE B 1 103 ? -6.777 12.609 -8.047 1 63.66 103 PHE B N 1
ATOM 1465 C CA . PHE B 1 103 ? -5.527 12.516 -8.789 1 63.66 103 PHE B CA 1
ATOM 1466 C C . PHE B 1 103 ? -5.598 11.406 -9.836 1 63.66 103 PHE B C 1
ATOM 1468 O O . PHE B 1 103 ? -4.668 11.219 -10.617 1 63.66 103 PHE B O 1
ATOM 1475 N N . GLY B 1 104 ? -6.348 10.305 -9.742 1 51.97 104 GLY B N 1
ATOM 1476 C CA . GLY B 1 104 ? -6.535 9.227 -10.703 1 51.97 104 GLY B CA 1
ATOM 1477 C C . GLY B 1 104 ? -7.293 9.664 -11.945 1 51.97 104 GLY B C 1
ATOM 1478 O O . GLY B 1 104 ? -8.172 10.523 -11.875 1 51.97 104 GLY B O 1
#

Secondary structure (DSSP, 8-state):
-HHHHHHHHHHHTT----HHHHHHHHHHTT-PPPHHHHHHHHHHHHHHHHHHHHHHS-GGGTT-S---------S--HHHHHHHHHHHHHHHHHHHHHHHHHH-/-HHHHHHHHHHHTT----HHHHHHHHHHTT-PPPHHHHHHHHHHHHHHHHHHHHHHS-GGGTT-S---------S--HHHHHHHHHHHHHHHHHHHHHHHHHH-

InterPro domains:
  IPR022295 Large ribosomal subunit protein P1, archaeal [TIGR03685] (1-104)
  IPR022295 Large ribosomal subunit protein P1, archaeal [cd05832] (1-52)
  IPR027534 Large ribosomal subunit protein P1/P2 [MF_01478] (1-101)
  IPR038716 Large ribosomal subunit protein P1/P2, N-terminal domain [G3DSA:1.10.10.1410] (1-57)

Radius of gyration: 21.76 Å; Cα contacts (8 Å, |Δi|>4): 135; chains: 2; bounding box: 36×58×72 Å

Sequence (208 aa):
MEYVYAALLLHKLKQNITEDSVKNVVKAAGVAPDDVRVKALVAALSEVNIEEALKAAPVAVAAAAPTAGAAPAAGGGAAAAKAEEKKEEKKEEEALEGLSSLFGMEYVYAALLLHKLKQNITEDSVKNVVKAAGVAPDDVRVKALVAALSEVNIEEALKAAPVAVAAAAPTAGAAPAAGGGAAAAKAEEKKEEKKEEEALEGLSSLFG

pLDDT: mean 72.12, std 23.56, range [30.78, 98.38]